Protein AF-A0A327UEX9-F1 (afdb_monomer)

Nearest PDB structures (foldseek):
  8j8p-assembly1_C  TM=3.530E-01  e=1.214E+00  Saccharomyces eubayanus
  2dba-assembly1_A  TM=4.473E-01  e=4.546E+00  Homo sapiens
  8fgw-assembly1_D  TM=3.590E-01  e=6.543E+00  Homo sapiens
  8rw5-assembly1_B  TM=4.012E-01  e=8.999E+00  Myxococcus xanthus
  8rot-assembly1_B  TM=2.815E-01  e=5.974E+00  Myxococcus xanthus

Solvent-accessible surface area (backbone atoms only — not comparable to full-atom values): 16082 Å² total; per-residue (Å²): 124,73,79,52,50,64,56,55,51,51,51,43,51,60,32,47,78,68,78,40,84,69,91,74,49,73,50,78,56,96,63,21,33,39,52,80,73,59,87,46,56,88,83,39,40,96,88,37,42,72,53,76,76,98,62,87,40,73,63,53,48,49,33,48,74,71,66,50,73,87,66,70,54,73,66,57,60,51,57,60,49,46,52,49,54,83,83,57,27,64,62,28,42,56,24,34,51,55,30,43,72,61,44,49,64,34,50,73,34,94,68,34,32,59,53,49,35,54,49,36,55,50,51,50,52,55,46,35,52,52,45,60,72,55,68,66,94,55,92,50,67,69,60,38,49,52,50,56,41,73,75,54,55,45,58,62,46,18,42,39,52,56,38,41,69,40,64,73,38,36,59,58,58,54,66,38,25,55,75,94,42,16,67,26,39,36,52,49,21,31,47,51,17,16,57,25,25,80,95,40,36,48,56,18,22,55,30,20,27,46,28,11,51,19,28,42,59,70,67,39,53,72,59,13,49,54,25,23,54,48,11,37,69,41,30,74,77,43,61,67,32,53,53,50,46,48,44,56,73,73,65,55,75,59,60,69,58,53,52,50,51,49,52,54,50,32,62,73,70,69,49,76,73,78,77,80,82,80,92,81,80,86,79,84,84,84,82,136

Sequence (288 aa):
MLRLAPLAQSLRTACGARDIPVYEALCLSAGHYWSYCCPDAACCPREGRPVGASGTSAMAAAAAYAGIQVRGSLREMERRLTPLGSPVAEPQEKALDVASETLVPRMLAPDGCTAVRAQTLRLARSWIARLREALPDDDECARADAHDDALIGHEEAAAMIVGLQDRKTRDRAAEWMEGTDSRPALRLWRALARRCVGPYGEHAAAPLTLAGWVAWSEGDRPSARIALDHALRSDPDYVFARLLHRAFNDGMDPEPLRRCMRKERDARQGRRLPREHDPGSSVGRHLP

Secondary structure (DSSP, 8-state):
-GGGHHHHHHHHHHHHTTT------EEEETTEEEESS---TTTS-TT-EEPPPSS--HHHHHHHHTT------HHHHHHTTSPP-TTTHHHHHHHHHHHHHHHHHHHHSTTHHHHHHHHHHHHHHHHHHHHHH---S-S-HHHHHHHHHHTS-HHHHHHHHHHTTSHHHHHHHGGGSSGGGHHHHHHHHHHHHHT--GGGGGGGHHHHHHHHHHHHHTT-HHHHHHHHHHHHHH-TT-HHHHHHHHHHHTT--SHHHHHHHHHHHHHHTT--PPPP------------

Structure (mmCIF, N/CA/C/O backbone):
data_AF-A0A327UEX9-F1
#
_entry.id   AF-A0A327UEX9-F1
#
loop_
_atom_site.group_PDB
_atom_site.id
_atom_site.type_symbol
_atom_site.label_atom_id
_atom_site.label_alt_id
_atom_site.label_comp_id
_atom_site.label_asym_id
_atom_site.label_entity_id
_atom_site.label_seq_id
_atom_site.pdbx_PDB_ins_code
_atom_site.Cartn_x
_atom_site.Cartn_y
_atom_site.Cartn_z
_atom_site.occupancy
_atom_site.B_iso_or_equiv
_atom_site.auth_seq_id
_atom_site.auth_comp_id
_atom_site.auth_asym_id
_atom_site.auth_atom_id
_atom_site.pdbx_PDB_model_num
ATOM 1 N N . MET A 1 1 ? 26.851 -19.799 -21.110 1.00 55.75 1 MET A N 1
ATOM 2 C CA . MET A 1 1 ? 25.818 -18.877 -21.632 1.00 55.75 1 MET A CA 1
ATOM 3 C C . MET A 1 1 ? 24.714 -19.561 -22.446 1.00 55.75 1 MET A C 1
ATOM 5 O O . MET A 1 1 ? 23.569 -19.145 -22.348 1.00 55.75 1 MET A O 1
ATOM 9 N N . LEU A 1 2 ? 24.997 -20.674 -23.137 1.00 62.41 2 LEU A N 1
ATOM 10 C CA . LEU A 1 2 ? 23.994 -21.531 -23.803 1.00 62.41 2 LEU A CA 1
ATOM 11 C C . LEU A 1 2 ? 22.940 -22.162 -22.867 1.00 62.41 2 LEU A C 1
ATOM 13 O O . LEU A 1 2 ? 22.001 -22.782 -23.345 1.00 62.41 2 LEU A O 1
ATOM 17 N N . ARG A 1 3 ? 23.065 -22.012 -21.538 1.00 74.25 3 ARG A N 1
ATOM 18 C CA . ARG A 1 3 ? 22.178 -22.672 -20.563 1.00 74.25 3 ARG A CA 1
ATOM 19 C C . ARG A 1 3 ? 20.711 -22.253 -20.691 1.00 74.25 3 ARG A C 1
ATOM 21 O O . ARG A 1 3 ? 19.846 -23.090 -20.483 1.00 74.25 3 ARG A O 1
ATOM 28 N N . LEU A 1 4 ? 20.437 -20.993 -21.036 1.00 84.44 4 LEU A N 1
ATOM 29 C CA . LEU A 1 4 ? 19.066 -20.489 -21.198 1.00 84.44 4 LEU A CA 1
ATOM 30 C C . LEU A 1 4 ? 18.579 -20.508 -22.654 1.00 84.44 4 LEU A C 1
ATOM 32 O O . LEU A 1 4 ? 17.405 -20.245 -22.888 1.00 84.44 4 LEU A O 1
ATOM 36 N N . ALA A 1 5 ? 19.431 -20.859 -23.625 1.00 84.50 5 ALA A N 1
ATOM 37 C CA . ALA A 1 5 ? 19.022 -20.942 -25.029 1.00 84.50 5 ALA A CA 1
ATOM 38 C C . ALA A 1 5 ? 17.869 -21.947 -25.255 1.00 84.50 5 ALA A C 1
ATOM 40 O O . ALA A 1 5 ? 16.919 -21.589 -25.952 1.00 84.50 5 ALA A O 1
ATOM 41 N N . PRO A 1 6 ? 17.854 -23.140 -24.614 1.00 90.38 6 PRO A N 1
ATOM 42 C CA . PRO A 1 6 ? 16.707 -24.042 -24.697 1.00 90.38 6 PRO A CA 1
ATOM 43 C C . PRO A 1 6 ? 15.419 -23.422 -24.145 1.00 90.38 6 PRO A C 1
ATOM 45 O O . PRO A 1 6 ? 14.362 -23.572 -24.747 1.00 90.38 6 PRO A O 1
ATOM 48 N N . LEU A 1 7 ? 15.497 -22.682 -23.032 1.00 90.56 7 LEU A N 1
ATOM 49 C CA . LEU A 1 7 ? 14.335 -22.001 -22.453 1.00 90.56 7 LEU A CA 1
ATOM 50 C C . LEU A 1 7 ? 13.811 -20.904 -23.388 1.00 90.56 7 LEU A C 1
ATOM 52 O O . LEU A 1 7 ? 12.610 -20.844 -23.642 1.00 90.56 7 LEU A O 1
ATOM 56 N N . ALA A 1 8 ? 14.705 -20.069 -23.925 1.00 90.56 8 ALA A N 1
ATOM 57 C CA . ALA A 1 8 ? 14.349 -19.016 -24.870 1.00 90.56 8 ALA A CA 1
ATOM 58 C C . ALA A 1 8 ? 13.668 -19.596 -26.120 1.00 90.56 8 ALA A C 1
ATOM 60 O O . ALA A 1 8 ? 12.637 -19.083 -26.555 1.00 90.56 8 ALA A O 1
ATOM 61 N N . GLN A 1 9 ? 14.186 -20.706 -26.655 1.00 90.81 9 GLN A N 1
ATOM 62 C CA . GLN A 1 9 ? 13.594 -21.381 -27.807 1.00 90.81 9 GLN A CA 1
ATOM 63 C C . GLN A 1 9 ? 12.229 -22.007 -27.485 1.00 90.81 9 GLN A C 1
ATOM 65 O O . GLN A 1 9 ? 11.291 -21.870 -28.275 1.00 90.81 9 GLN A O 1
ATOM 70 N N . SER A 1 10 ? 12.086 -22.648 -26.323 1.00 93.00 10 SER A N 1
ATOM 71 C CA . SER A 1 10 ? 10.807 -23.209 -25.871 1.00 93.00 10 SER A CA 1
ATOM 72 C C . SER A 1 10 ? 9.738 -22.128 -25.713 1.00 93.00 10 SER A C 1
ATOM 74 O O . SER A 1 10 ? 8.625 -22.301 -26.203 1.00 93.00 10 SER A O 1
ATOM 76 N N . LEU A 1 11 ? 10.078 -20.986 -25.104 1.00 93.06 11 LEU A N 1
ATOM 77 C CA . LEU A 1 11 ? 9.161 -19.849 -24.968 1.00 93.06 11 LEU A CA 1
ATOM 78 C C . LEU A 1 11 ? 8.762 -19.275 -26.332 1.00 93.06 11 LEU A C 1
ATOM 80 O O . LEU A 1 11 ? 7.576 -19.081 -26.583 1.00 93.06 11 LEU A O 1
ATOM 84 N N . ARG A 1 12 ? 9.724 -19.073 -27.243 1.00 92.75 12 ARG A N 1
ATOM 85 C CA . ARG A 1 12 ? 9.455 -18.606 -28.617 1.00 92.75 12 ARG A CA 1
ATOM 86 C C . ARG A 1 12 ? 8.481 -19.526 -29.347 1.00 92.75 12 ARG A C 1
ATOM 88 O O . ARG A 1 12 ? 7.514 -19.056 -29.939 1.00 92.75 12 ARG A O 1
ATOM 95 N N . THR A 1 13 ? 8.710 -20.833 -29.256 1.00 92.88 13 THR A N 1
ATOM 96 C CA . THR A 1 13 ? 7.863 -21.844 -29.902 1.00 92.88 13 THR A CA 1
ATOM 97 C C . THR A 1 13 ? 6.463 -21.873 -29.279 1.00 92.88 13 THR A C 1
ATOM 99 O O . THR A 1 13 ? 5.468 -21.901 -29.998 1.00 92.88 13 THR A O 1
ATOM 102 N N . ALA A 1 14 ? 6.365 -21.796 -27.948 1.00 95.44 14 ALA A N 1
ATOM 103 C CA . ALA A 1 14 ? 5.090 -21.791 -27.232 1.00 95.44 14 ALA A CA 1
ATOM 104 C C . ALA A 1 14 ? 4.247 -20.526 -27.484 1.00 95.44 14 ALA A C 1
ATOM 106 O O . ALA A 1 14 ? 3.016 -20.616 -27.504 1.00 95.44 14 ALA A O 1
ATOM 107 N N . CYS A 1 15 ? 4.887 -19.367 -27.665 1.00 92.50 15 CYS A N 1
ATOM 108 C CA . CYS A 1 15 ? 4.224 -18.128 -28.076 1.00 92.50 15 CYS A CA 1
ATOM 109 C C . CYS A 1 15 ? 3.771 -18.198 -29.540 1.00 92.50 15 CYS A C 1
ATOM 111 O O . CYS A 1 15 ? 2.624 -17.873 -29.834 1.00 92.50 15 CYS A O 1
ATOM 113 N N . GLY A 1 16 ? 4.627 -18.702 -30.438 1.00 92.50 16 GLY A N 1
ATOM 114 C CA . GLY A 1 16 ? 4.286 -18.896 -31.850 1.00 92.50 16 GLY A CA 1
ATOM 115 C C . GLY A 1 16 ? 3.092 -19.832 -32.053 1.00 92.50 16 GLY A C 1
ATOM 116 O O . GLY A 1 16 ? 2.219 -19.533 -32.854 1.00 92.50 16 GLY A O 1
ATOM 117 N N . ALA A 1 17 ? 2.979 -20.899 -31.255 1.00 94.75 17 ALA A N 1
ATOM 118 C CA . ALA A 1 17 ? 1.821 -21.801 -31.261 1.00 94.75 17 ALA A CA 1
ATOM 119 C C . ALA A 1 17 ? 0.494 -21.144 -30.816 1.00 94.75 17 ALA A C 1
ATOM 121 O O . ALA A 1 17 ? -0.557 -21.774 -30.898 1.00 94.75 17 ALA A O 1
ATOM 122 N N . ARG A 1 18 ? 0.541 -19.909 -30.301 1.00 95.31 18 ARG A N 1
ATOM 123 C CA . ARG A 1 18 ? -0.620 -19.093 -29.910 1.00 95.31 18 ARG A CA 1
ATOM 124 C C . ARG A 1 18 ? -0.775 -17.845 -30.783 1.00 95.31 18 ARG A C 1
ATOM 126 O O . ARG A 1 18 ? -1.460 -16.916 -30.372 1.00 95.31 18 ARG A O 1
ATOM 133 N N . ASP A 1 19 ? -0.085 -17.794 -31.923 1.00 92.62 19 ASP A N 1
ATOM 134 C CA . ASP A 1 19 ? -0.041 -16.633 -32.818 1.00 92.62 19 ASP A CA 1
ATOM 135 C C . ASP A 1 19 ? 0.468 -15.347 -32.136 1.00 92.62 19 ASP A C 1
ATOM 137 O O . ASP A 1 19 ? 0.123 -14.230 -32.520 1.00 92.62 19 ASP A O 1
ATOM 141 N N . ILE A 1 20 ? 1.330 -15.491 -31.120 1.00 91.69 20 ILE A N 1
ATOM 142 C CA . ILE A 1 20 ? 1.991 -14.376 -30.433 1.00 91.69 20 ILE A CA 1
ATOM 143 C C . ILE A 1 20 ? 3.438 -14.291 -30.948 1.00 91.69 20 ILE A C 1
ATOM 145 O O . ILE A 1 20 ? 4.286 -15.088 -30.528 1.00 91.69 20 ILE A O 1
ATOM 149 N N . PRO A 1 21 ? 3.765 -13.351 -31.854 1.00 84.69 21 PRO A N 1
ATOM 150 C CA . PRO A 1 21 ? 5.098 -13.271 -32.441 1.00 84.69 21 PRO A CA 1
ATOM 151 C C . PRO A 1 21 ? 6.140 -12.805 -31.415 1.00 84.69 21 PRO A C 1
ATOM 153 O O . PRO A 1 21 ? 6.003 -11.753 -30.792 1.00 84.69 21 PRO A O 1
ATOM 156 N N . VAL A 1 22 ? 7.228 -13.571 -31.274 1.00 87.25 22 VAL A N 1
ATOM 157 C CA . VAL A 1 22 ? 8.407 -13.180 -30.483 1.00 87.25 22 VAL A CA 1
ATOM 158 C C . VAL A 1 22 ? 9.497 -12.688 -31.428 1.00 87.25 22 VAL A C 1
ATOM 160 O O . VAL A 1 22 ? 10.273 -13.476 -31.972 1.00 87.25 22 VAL A O 1
ATOM 163 N N . TYR A 1 23 ? 9.552 -11.372 -31.620 1.00 85.94 23 TYR A N 1
ATOM 164 C CA . TYR A 1 23 ? 10.511 -10.743 -32.529 1.00 85.94 23 TYR A CA 1
ATOM 165 C C . TYR A 1 23 ? 11.957 -10.866 -32.048 1.00 85.94 23 TYR A C 1
ATOM 167 O O . TYR A 1 23 ? 12.855 -11.074 -32.856 1.00 85.94 23 TYR A O 1
ATOM 175 N N . GLU A 1 24 ? 12.182 -10.794 -30.736 1.00 88.50 24 GLU A N 1
ATOM 176 C CA . GLU A 1 24 ? 13.521 -10.790 -30.160 1.00 88.50 24 GLU A CA 1
ATOM 177 C C . GLU A 1 24 ? 13.534 -11.479 -28.786 1.00 88.50 24 GLU A C 1
ATOM 179 O O . GLU A 1 24 ? 12.543 -11.464 -28.054 1.00 88.50 24 GLU A O 1
ATOM 184 N N . ALA A 1 25 ? 14.660 -12.097 -28.440 1.00 89.94 25 ALA A N 1
ATOM 185 C CA . ALA A 1 25 ? 14.912 -12.727 -27.151 1.00 89.94 25 ALA A CA 1
ATOM 186 C C . ALA A 1 25 ? 16.351 -12.406 -26.734 1.00 89.94 25 ALA A C 1
ATOM 188 O O . ALA A 1 25 ? 17.300 -12.968 -27.279 1.00 89.94 25 ALA A O 1
ATOM 189 N N . LEU A 1 26 ? 16.508 -11.496 -25.770 1.00 90.56 26 LEU A N 1
ATOM 190 C CA . LEU A 1 26 ? 17.814 -11.007 -25.330 1.00 90.56 26 LEU A CA 1
ATOM 191 C C . LEU A 1 26 ? 18.224 -11.605 -23.982 1.00 90.56 26 LEU A C 1
ATOM 193 O O . LEU A 1 26 ? 17.414 -11.722 -23.063 1.00 90.56 26 LEU A O 1
ATOM 197 N N . CYS A 1 27 ? 19.509 -11.918 -23.840 1.00 86.81 27 CYS A N 1
ATOM 198 C CA . CYS A 1 27 ? 20.157 -12.116 -22.548 1.00 86.81 27 CYS A CA 1
ATOM 199 C C . CYS A 1 27 ? 20.860 -10.817 -22.153 1.00 86.81 27 CYS A C 1
ATOM 201 O O . CYS A 1 27 ? 21.615 -10.283 -22.958 1.00 86.81 27 CYS A O 1
ATOM 203 N N . LEU A 1 28 ? 20.635 -10.329 -20.931 1.00 88.00 28 LEU A N 1
ATOM 204 C CA . LEU A 1 28 ? 21.326 -9.174 -20.354 1.00 88.00 28 LEU A CA 1
ATOM 205 C C . LEU A 1 28 ? 22.093 -9.643 -19.119 1.00 88.00 28 LEU A C 1
ATOM 207 O O . LEU A 1 28 ? 21.490 -10.146 -18.171 1.00 88.00 28 LEU A O 1
ATOM 211 N N . SER A 1 29 ? 23.416 -9.509 -19.124 1.00 84.06 29 SER A N 1
ATOM 212 C CA . SER A 1 29 ? 24.254 -9.955 -18.009 1.00 84.06 29 SER A CA 1
ATOM 213 C C . SER A 1 29 ? 25.560 -9.178 -17.961 1.00 84.06 29 SER A C 1
ATOM 215 O O . SER A 1 29 ? 26.210 -9.002 -18.986 1.00 84.06 29 SER A O 1
ATOM 217 N N . ALA A 1 30 ? 25.962 -8.747 -16.761 1.00 82.56 30 ALA A N 1
ATOM 218 C CA . ALA A 1 30 ? 27.241 -8.072 -16.510 1.00 82.56 30 ALA A CA 1
ATOM 219 C C . ALA A 1 30 ? 27.543 -6.920 -17.496 1.00 82.56 30 ALA A C 1
ATOM 221 O O . ALA A 1 30 ? 28.642 -6.819 -18.034 1.00 82.56 30 ALA A O 1
ATOM 222 N N . GLY A 1 31 ? 26.543 -6.076 -17.780 1.00 83.62 31 GLY A N 1
ATOM 223 C CA . GLY A 1 31 ? 26.693 -4.934 -18.691 1.00 83.62 31 GLY A CA 1
ATOM 224 C C . GLY A 1 31 ? 26.800 -5.298 -20.174 1.00 83.62 31 GLY A C 1
ATOM 225 O O . GLY A 1 31 ? 27.125 -4.432 -20.976 1.00 83.62 31 GLY A O 1
ATOM 226 N N . HIS A 1 32 ? 26.520 -6.546 -20.549 1.00 87.75 32 HIS A N 1
ATOM 227 C CA . HIS A 1 32 ? 26.547 -7.018 -21.930 1.00 87.75 32 HIS A CA 1
ATOM 228 C C . HIS A 1 32 ? 25.198 -7.624 -22.335 1.00 87.75 32 HIS A C 1
ATOM 230 O O . HIS A 1 32 ? 24.413 -8.052 -21.479 1.00 87.75 32 HIS A O 1
ATOM 236 N N . TYR A 1 33 ? 24.926 -7.644 -23.640 1.00 88.94 33 TYR A N 1
ATOM 237 C CA . TYR A 1 33 ? 23.747 -8.260 -24.228 1.00 88.94 33 TYR A CA 1
ATOM 238 C C . TYR A 1 33 ? 24.084 -9.242 -25.354 1.00 88.94 33 TYR A C 1
ATOM 240 O O . TYR A 1 33 ? 25.081 -9.095 -26.066 1.00 88.94 33 TYR A O 1
ATOM 248 N N . TRP A 1 34 ? 23.203 -10.229 -25.521 1.00 90.12 34 TRP A N 1
ATOM 249 C CA . TRP A 1 34 ? 23.227 -11.235 -26.585 1.00 90.12 34 TRP A CA 1
ATOM 250 C C . TRP A 1 34 ? 21.810 -11.448 -27.101 1.00 90.12 34 TRP A C 1
ATOM 252 O O . TRP A 1 34 ? 20.880 -11.487 -26.297 1.00 90.12 34 TRP A O 1
ATOM 262 N N . SER A 1 35 ? 21.640 -11.646 -28.406 1.00 90.38 35 SER A N 1
ATOM 263 C CA . SER A 1 35 ? 20.375 -12.121 -28.973 1.00 90.38 35 SER A CA 1
ATOM 264 C C . SER A 1 35 ? 20.408 -13.641 -29.131 1.00 90.38 35 SER A C 1
ATOM 266 O O . SER A 1 35 ? 21.359 -14.197 -29.674 1.00 90.38 35 SER A O 1
ATOM 268 N N . TYR A 1 36 ? 19.352 -14.319 -28.678 1.00 88.75 36 TYR A N 1
ATOM 269 C CA . TYR A 1 36 ? 19.111 -15.737 -28.964 1.00 88.75 36 TYR A CA 1
ATOM 270 C C . TYR A 1 36 ? 18.540 -15.965 -30.372 1.00 88.75 36 TYR A C 1
ATOM 272 O O . TYR A 1 36 ? 18.415 -17.111 -30.799 1.00 88.75 36 TYR A O 1
ATOM 280 N N . CYS A 1 37 ? 18.167 -14.894 -31.076 1.00 87.62 37 CYS A N 1
ATOM 281 C CA . CYS A 1 37 ? 17.559 -14.942 -32.405 1.00 87.62 37 CYS A CA 1
ATOM 282 C C . CYS A 1 37 ? 18.566 -14.646 -33.514 1.00 87.62 37 CYS A C 1
ATOM 284 O O . CYS A 1 37 ? 18.331 -15.025 -34.657 1.00 87.62 37 CYS A O 1
ATOM 286 N N . CYS A 1 38 ? 19.661 -13.957 -33.187 1.00 85.81 38 CYS A N 1
ATOM 287 C CA . CYS A 1 38 ? 20.690 -13.577 -34.137 1.00 85.81 38 CYS A CA 1
ATOM 288 C C . CYS A 1 38 ? 21.720 -14.711 -34.297 1.00 85.81 38 CYS A C 1
ATOM 290 O O . CYS A 1 38 ? 22.450 -15.005 -33.348 1.00 85.81 38 CYS A O 1
ATOM 292 N N . PRO A 1 39 ? 21.811 -15.355 -35.475 1.00 83.50 39 PRO A N 1
ATOM 293 C CA . PRO A 1 39 ? 22.803 -16.400 -35.723 1.00 83.50 39 PRO A CA 1
ATOM 294 C C . PRO A 1 39 ? 24.184 -15.836 -36.090 1.00 83.50 39 PRO A C 1
ATOM 296 O O . PRO A 1 39 ? 25.157 -16.584 -36.156 1.00 83.50 39 PRO A O 1
ATOM 299 N N . ASP A 1 40 ? 24.274 -14.536 -36.372 1.00 87.12 40 ASP A N 1
ATOM 300 C CA . ASP A 1 40 ? 25.494 -13.897 -36.849 1.00 87.12 40 ASP A CA 1
ATOM 301 C C . ASP A 1 40 ? 26.470 -13.653 -35.689 1.00 87.12 40 ASP A C 1
ATOM 303 O O . ASP A 1 40 ? 26.200 -12.861 -34.789 1.00 87.12 40 ASP A O 1
ATOM 307 N N . ALA A 1 41 ? 27.630 -14.311 -35.734 1.00 81.75 41 ALA A N 1
ATOM 308 C CA . ALA A 1 41 ? 28.682 -14.187 -34.728 1.00 81.75 41 ALA A CA 1
ATOM 309 C C . ALA A 1 41 ? 29.398 -12.823 -34.750 1.00 81.75 41 ALA A C 1
ATOM 311 O O . ALA A 1 41 ? 29.949 -12.416 -33.727 1.00 81.75 41 ALA A O 1
ATOM 312 N N . ALA A 1 42 ? 29.376 -12.098 -35.873 1.00 81.94 42 ALA A N 1
ATOM 313 C CA . ALA A 1 42 ? 29.859 -10.719 -35.930 1.00 81.94 42 ALA A CA 1
ATOM 314 C C . ALA A 1 42 ? 28.850 -9.767 -35.264 1.00 81.94 42 ALA A C 1
ATOM 316 O O . ALA A 1 42 ? 29.221 -8.835 -34.541 1.00 81.94 42 ALA A O 1
ATOM 317 N N . CYS A 1 43 ? 27.552 -10.025 -35.448 1.00 81.44 43 CYS A N 1
ATOM 318 C CA . CYS A 1 43 ? 26.481 -9.289 -34.782 1.00 81.44 43 CYS A CA 1
ATOM 319 C C . CYS A 1 43 ? 26.293 -9.689 -33.307 1.00 81.44 43 CYS A C 1
ATOM 321 O O . CYS A 1 43 ? 25.936 -8.856 -32.487 1.00 81.44 43 CYS A O 1
ATOM 323 N N . CYS A 1 44 ? 26.564 -10.923 -32.909 1.00 85.81 44 CYS A N 1
ATOM 324 C CA . CYS A 1 44 ? 26.403 -11.412 -31.540 1.00 85.81 44 CYS A CA 1
ATOM 325 C C . CYS A 1 44 ? 27.638 -12.229 -31.134 1.00 85.81 44 CYS A C 1
ATOM 327 O O . CYS A 1 44 ? 27.590 -13.462 -31.123 1.00 85.81 44 CYS A O 1
ATOM 329 N N . PRO A 1 45 ? 28.756 -11.551 -30.807 1.00 86.88 45 PRO A N 1
ATOM 330 C CA . PRO A 1 45 ? 29.977 -12.220 -30.378 1.00 86.88 45 PRO A CA 1
ATOM 331 C C . PRO A 1 45 ? 29.757 -12.979 -29.065 1.00 86.88 45 PRO A C 1
ATOM 333 O O . PRO A 1 45 ? 28.875 -12.646 -28.266 1.00 86.88 45 PRO A O 1
ATOM 336 N N . ARG A 1 46 ? 30.577 -14.006 -28.812 1.00 83.38 46 ARG A N 1
ATOM 337 C CA . ARG A 1 46 ? 30.452 -14.850 -27.608 1.00 83.38 46 ARG A CA 1
ATOM 338 C C . ARG A 1 46 ? 30.686 -14.061 -26.323 1.00 83.38 46 ARG A C 1
ATOM 340 O O . ARG A 1 46 ? 30.054 -14.353 -25.310 1.00 83.38 46 ARG A O 1
ATOM 347 N N . GLU A 1 47 ? 31.543 -13.052 -26.390 1.00 84.50 47 GLU A N 1
ATOM 348 C CA . GLU A 1 47 ? 31.863 -12.112 -25.315 1.00 84.50 47 GLU A CA 1
ATOM 349 C C . GLU A 1 47 ? 30.690 -11.171 -24.998 1.00 84.50 47 GLU A C 1
ATOM 351 O O . GLU A 1 47 ? 30.618 -10.627 -23.900 1.00 84.50 47 GLU A O 1
ATOM 356 N N . GLY A 1 48 ? 29.737 -11.038 -25.927 1.00 85.31 48 GLY A N 1
ATOM 357 C CA . GLY A 1 48 ? 28.588 -10.148 -25.815 1.00 85.31 48 GLY A CA 1
ATOM 358 C C . GLY A 1 48 ? 28.866 -8.753 -26.313 1.00 85.31 48 GLY A C 1
ATOM 359 O O . GLY A 1 48 ? 30.007 -8.305 -26.413 1.00 85.31 48 GLY A O 1
ATOM 360 N N . ARG A 1 49 ? 27.791 -8.045 -26.643 1.00 86.12 49 ARG A N 1
ATOM 361 C CA . ARG A 1 49 ? 27.886 -6.627 -26.970 1.00 86.12 49 ARG A CA 1
ATOM 362 C C . ARG A 1 49 ? 27.742 -5.806 -25.701 1.00 86.12 49 ARG A C 1
ATOM 364 O O . ARG A 1 49 ? 26.845 -6.109 -24.917 1.00 86.12 49 ARG A O 1
ATOM 371 N N . PRO A 1 50 ? 28.560 -4.767 -25.485 1.00 85.81 50 PRO A N 1
ATOM 372 C CA . PRO A 1 50 ? 28.359 -3.882 -24.351 1.00 85.81 50 PRO A CA 1
ATOM 373 C C . PRO A 1 50 ? 26.974 -3.241 -24.462 1.00 85.81 50 PRO A C 1
ATOM 375 O O . PRO A 1 50 ? 26.584 -2.727 -25.515 1.00 85.81 50 PRO A O 1
ATOM 378 N N . VAL A 1 51 ? 26.215 -3.285 -23.371 1.00 81.50 51 VAL A N 1
ATOM 379 C CA . VAL A 1 51 ? 25.035 -2.441 -23.212 1.00 81.50 51 VAL A CA 1
ATOM 380 C C . VAL A 1 51 ? 25.569 -1.015 -23.144 1.00 81.50 51 VAL A C 1
ATOM 382 O O . VAL A 1 51 ? 26.427 -0.722 -22.313 1.00 81.50 51 VAL A O 1
ATOM 385 N N . GLY A 1 52 ? 25.134 -0.156 -24.070 1.00 68.44 52 GLY A N 1
ATOM 386 C CA . GLY A 1 52 ? 25.605 1.228 -24.138 1.00 68.44 52 GLY A CA 1
ATOM 387 C C . GLY A 1 52 ? 25.530 1.902 -22.766 1.00 68.44 52 GLY A C 1
ATOM 388 O O . GLY A 1 52 ? 24.574 1.680 -22.023 1.00 68.44 52 GLY A O 1
ATOM 389 N N . ALA A 1 53 ? 26.560 2.683 -22.424 1.00 58.72 53 ALA A N 1
ATOM 390 C CA . ALA A 1 53 ? 26.651 3.352 -21.132 1.00 58.72 53 ALA A CA 1
ATOM 391 C C . ALA A 1 53 ? 25.386 4.172 -20.834 1.00 58.72 53 ALA A C 1
ATOM 393 O O . ALA A 1 53 ? 24.789 4.763 -21.737 1.00 58.72 53 ALA A O 1
ATOM 394 N N . SER A 1 54 ? 25.011 4.227 -19.554 1.00 56.12 54 SER A N 1
ATOM 395 C CA . SER A 1 54 ? 23.940 5.083 -19.047 1.00 56.12 54 SER A CA 1
ATOM 396 C C . SER A 1 54 ? 24.260 6.551 -19.339 1.00 56.12 54 SER A C 1
ATOM 398 O O . SER A 1 54 ? 24.981 7.210 -18.597 1.00 56.12 54 SER A O 1
ATOM 400 N N . GLY A 1 55 ? 23.728 7.046 -20.448 1.00 58.91 55 GLY A N 1
ATOM 401 C CA . GLY A 1 55 ? 23.702 8.444 -20.851 1.00 58.91 55 GLY A CA 1
ATOM 402 C C . GLY A 1 55 ? 22.383 8.740 -21.562 1.00 58.91 55 GLY A C 1
ATOM 403 O O . GLY A 1 55 ? 21.577 7.833 -21.797 1.00 58.91 55 GLY A O 1
ATOM 404 N N . THR A 1 56 ? 22.150 10.005 -21.907 1.00 54.53 56 THR A N 1
ATOM 405 C CA . THR A 1 56 ? 20.994 10.480 -22.683 1.00 54.53 56 THR A CA 1
ATOM 406 C C . THR A 1 56 ? 21.029 9.905 -24.101 1.00 54.53 56 THR A C 1
ATOM 408 O O . THR A 1 56 ? 21.382 10.564 -25.073 1.00 54.53 56 THR A O 1
ATOM 411 N N . SER A 1 57 ? 20.688 8.625 -24.235 1.00 67.50 57 SER A N 1
ATOM 412 C CA . SER A 1 57 ? 20.435 8.012 -25.534 1.00 67.50 57 SER A CA 1
ATOM 413 C C . SER A 1 57 ? 19.223 8.682 -26.180 1.00 67.50 57 SER A C 1
ATOM 415 O O . SER A 1 57 ? 18.336 9.173 -25.483 1.00 67.50 57 SER A O 1
ATOM 417 N N . ALA A 1 58 ? 19.134 8.655 -27.511 1.00 69.44 58 ALA A N 1
ATOM 418 C CA . ALA A 1 58 ? 17.930 9.106 -28.214 1.00 69.44 58 ALA A CA 1
ATOM 419 C C . ALA A 1 58 ? 16.666 8.398 -27.689 1.00 69.44 58 ALA A C 1
ATOM 421 O O . ALA A 1 58 ? 15.604 9.000 -27.613 1.00 69.44 58 ALA A O 1
ATOM 422 N N . MET A 1 59 ? 16.803 7.145 -27.245 1.00 63.16 59 MET A N 1
ATOM 423 C CA . MET A 1 59 ? 15.738 6.384 -26.601 1.00 63.16 59 MET A CA 1
ATOM 424 C C . MET A 1 59 ? 15.396 6.915 -25.203 1.00 63.16 59 MET A C 1
ATOM 426 O O . MET A 1 59 ? 14.221 7.052 -24.901 1.00 63.16 59 MET A O 1
ATOM 430 N N . ALA A 1 60 ? 16.380 7.271 -24.371 1.00 62.09 60 ALA A N 1
ATOM 431 C CA . ALA A 1 60 ? 16.140 7.909 -23.073 1.00 62.09 60 ALA A CA 1
ATOM 432 C C . ALA A 1 60 ? 15.525 9.312 -23.228 1.00 62.09 60 ALA A C 1
ATOM 434 O O . ALA A 1 60 ? 14.622 9.670 -22.479 1.00 62.09 60 ALA A O 1
ATOM 435 N N . ALA A 1 61 ? 15.960 10.081 -24.230 1.00 63.31 61 ALA A N 1
ATOM 436 C CA . ALA A 1 61 ? 15.394 11.386 -24.561 1.00 63.31 61 ALA A CA 1
ATOM 437 C C . ALA A 1 61 ? 13.959 11.271 -25.103 1.00 63.31 61 ALA A C 1
ATOM 439 O O . ALA A 1 61 ? 13.084 12.007 -24.659 1.00 63.31 61 ALA A O 1
ATOM 440 N N . ALA A 1 62 ? 13.689 10.321 -26.004 1.00 69.38 62 ALA A N 1
ATOM 441 C CA . ALA A 1 62 ? 12.344 10.046 -26.511 1.00 69.38 62 ALA A CA 1
ATOM 442 C C . ALA A 1 62 ? 11.421 9.488 -25.418 1.00 69.38 62 ALA A C 1
ATOM 444 O O . ALA A 1 62 ? 10.261 9.873 -25.348 1.00 69.38 62 ALA A O 1
ATOM 445 N N . ALA A 1 63 ? 11.939 8.630 -24.535 1.00 62.75 63 ALA A N 1
ATOM 446 C CA . ALA A 1 63 ? 11.231 8.130 -23.364 1.00 62.75 63 ALA A CA 1
ATOM 447 C C . ALA A 1 63 ? 10.864 9.284 -22.419 1.00 62.75 63 ALA A C 1
ATOM 449 O O . ALA A 1 63 ? 9.695 9.429 -22.077 1.00 62.75 63 ALA A O 1
ATOM 450 N N . ALA A 1 64 ? 11.816 10.161 -22.084 1.00 62.34 64 ALA A N 1
ATOM 451 C CA . ALA A 1 64 ? 11.559 11.351 -21.275 1.00 62.34 64 ALA A CA 1
ATOM 452 C C . ALA A 1 64 ? 10.554 12.306 -21.947 1.00 62.34 64 ALA A C 1
ATOM 454 O O . ALA A 1 64 ? 9.630 12.777 -21.287 1.00 62.34 64 ALA A O 1
ATOM 455 N N . TYR A 1 65 ? 10.679 12.533 -23.261 1.00 67.69 65 TYR A N 1
ATOM 456 C CA . TYR A 1 65 ? 9.731 13.322 -24.057 1.00 67.69 65 TYR A CA 1
ATOM 457 C C . TYR A 1 65 ? 8.323 12.703 -24.063 1.00 67.69 65 TYR A C 1
ATOM 459 O O . TYR A 1 65 ? 7.331 13.416 -23.959 1.00 6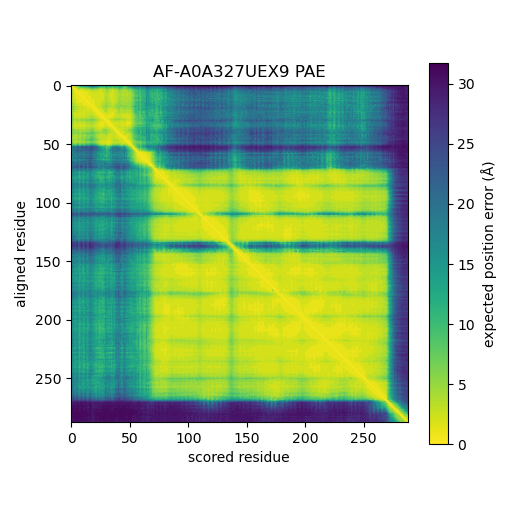7.69 65 TYR A O 1
ATOM 467 N N . ALA A 1 66 ? 8.231 11.372 -24.104 1.00 69.25 66 ALA A N 1
ATOM 468 C CA . ALA A 1 66 ? 6.988 10.614 -23.982 1.00 69.25 66 ALA A CA 1
ATOM 469 C C . ALA A 1 66 ? 6.489 10.470 -22.526 1.00 69.25 66 ALA A C 1
ATOM 471 O O . ALA A 1 66 ? 5.519 9.754 -22.280 1.00 69.25 66 ALA A O 1
ATOM 472 N N . GLY A 1 67 ? 7.142 11.113 -21.549 1.00 53.72 67 GLY A N 1
ATOM 473 C CA . GLY A 1 67 ? 6.761 11.074 -20.133 1.00 53.72 67 GLY A CA 1
ATOM 474 C C . GLY A 1 67 ? 7.161 9.797 -19.381 1.00 53.72 67 GLY A C 1
ATOM 475 O O . GLY A 1 67 ? 6.766 9.613 -18.229 1.00 53.72 67 GLY A O 1
ATOM 476 N N . ILE A 1 68 ? 7.959 8.916 -19.988 1.00 59.12 68 ILE A N 1
ATOM 477 C CA . ILE A 1 68 ? 8.515 7.721 -19.347 1.00 59.12 68 ILE A CA 1
ATOM 478 C C . ILE A 1 68 ? 9.623 8.164 -18.387 1.00 59.12 68 ILE A C 1
ATOM 480 O O . ILE A 1 68 ? 10.754 8.451 -18.777 1.00 59.12 68 ILE A O 1
ATOM 484 N N . GLN A 1 69 ? 9.280 8.223 -17.105 1.00 57.59 69 GLN A N 1
ATOM 485 C CA . GLN A 1 69 ? 10.224 8.516 -16.032 1.00 57.59 69 GLN A CA 1
ATOM 486 C C . GLN A 1 69 ? 11.120 7.298 -15.785 1.00 57.59 69 GLN A C 1
ATOM 488 O O . GLN A 1 69 ? 10.618 6.215 -15.472 1.00 57.59 69 GLN A O 1
ATOM 493 N N . VAL A 1 70 ? 12.443 7.477 -15.879 1.00 57.06 70 VAL A N 1
ATOM 494 C CA . VAL A 1 70 ? 13.418 6.479 -15.415 1.00 57.06 70 VAL A CA 1
ATOM 495 C C . VAL A 1 70 ? 13.357 6.469 -13.896 1.00 57.06 70 VAL A C 1
ATOM 497 O O . VAL A 1 70 ? 14.052 7.210 -13.206 1.00 57.06 70 VAL A O 1
ATOM 500 N N . ARG A 1 71 ? 12.450 5.656 -13.365 1.00 62.81 71 ARG A N 1
ATOM 501 C CA . ARG A 1 71 ? 12.462 5.321 -11.950 1.00 62.81 71 ARG A CA 1
ATOM 502 C C . ARG A 1 71 ? 13.623 4.369 -11.734 1.00 62.81 71 ARG A C 1
ATOM 504 O O . ARG A 1 71 ? 13.956 3.601 -12.637 1.00 62.81 71 ARG A O 1
ATOM 511 N N . GLY A 1 72 ? 14.255 4.481 -10.571 1.00 67.81 72 GLY A N 1
ATOM 512 C CA . GLY A 1 72 ? 15.337 3.602 -10.151 1.00 67.81 72 GLY A CA 1
ATOM 513 C C . GLY A 1 72 ? 15.043 2.119 -10.406 1.00 67.81 72 GLY A C 1
ATOM 514 O O . GLY A 1 72 ? 13.927 1.735 -10.758 1.00 67.81 72 GLY A O 1
ATOM 515 N N . SER A 1 73 ? 16.042 1.256 -10.244 1.00 78.00 73 SER A N 1
ATOM 516 C CA . SER A 1 73 ? 15.883 -0.162 -10.597 1.00 78.00 73 SER A CA 1
ATOM 517 C C . SER A 1 73 ? 14.650 -0.803 -9.928 1.00 78.00 73 SER A C 1
ATOM 519 O O . SER A 1 73 ? 14.245 -0.404 -8.837 1.00 78.00 73 SER A O 1
ATOM 521 N N . LEU A 1 74 ? 14.064 -1.844 -10.540 1.00 80.38 74 LEU A N 1
ATOM 522 C CA . LEU A 1 74 ? 12.946 -2.597 -9.940 1.00 80.38 74 LEU A CA 1
ATOM 523 C C . LEU A 1 74 ? 13.234 -2.970 -8.472 1.00 80.38 74 LEU A C 1
ATOM 525 O O . LEU A 1 74 ? 12.377 -2.812 -7.608 1.00 80.38 74 LEU A O 1
ATOM 529 N N . ARG A 1 75 ? 14.482 -3.363 -8.183 1.00 81.38 75 ARG A N 1
ATOM 530 C CA . ARG A 1 75 ? 14.966 -3.657 -6.826 1.00 81.38 75 ARG A CA 1
ATOM 531 C C . ARG A 1 75 ? 14.911 -2.452 -5.891 1.00 81.38 75 ARG A C 1
ATOM 533 O O . ARG A 1 75 ? 14.584 -2.609 -4.721 1.00 81.38 75 ARG A O 1
ATOM 540 N N . GLU A 1 76 ? 15.250 -1.258 -6.370 1.00 84.06 76 GLU A N 1
ATOM 541 C CA . GLU A 1 76 ? 15.138 -0.035 -5.572 1.00 84.06 76 GLU A CA 1
ATOM 542 C C . GLU A 1 76 ? 13.688 0.275 -5.242 1.00 84.06 76 GLU A C 1
ATOM 544 O O . GLU A 1 76 ? 13.408 0.646 -4.109 1.00 84.06 76 GLU A O 1
ATOM 549 N N . MET A 1 77 ? 12.770 0.085 -6.189 1.00 87.19 77 MET A N 1
ATOM 550 C CA . MET A 1 77 ? 11.340 0.277 -5.953 1.00 87.19 77 MET A CA 1
ATOM 551 C C . MET A 1 77 ? 10.784 -0.739 -4.947 1.00 87.19 77 MET A C 1
ATOM 553 O O . MET A 1 77 ? 10.061 -0.345 -4.034 1.00 87.19 77 MET A O 1
ATOM 557 N N . GLU A 1 78 ? 11.163 -2.016 -5.062 1.00 90.19 78 GLU A N 1
ATOM 558 C CA . GLU A 1 78 ? 10.785 -3.065 -4.104 1.00 90.19 78 GLU A CA 1
ATOM 559 C C . GLU A 1 78 ? 11.322 -2.786 -2.698 1.00 90.19 78 GLU A C 1
ATOM 561 O O . GLU A 1 78 ? 10.580 -2.899 -1.722 1.00 90.19 78 GLU A O 1
ATOM 566 N N . ARG A 1 79 ? 12.579 -2.337 -2.584 1.00 90.38 79 ARG A N 1
ATOM 567 C CA . ARG A 1 79 ? 13.218 -2.019 -1.296 1.00 90.38 79 ARG A CA 1
ATOM 568 C C . ARG A 1 79 ? 12.438 -0.980 -0.488 1.00 90.38 79 ARG A C 1
ATOM 570 O O . ARG A 1 79 ? 12.467 -1.014 0.736 1.00 90.38 79 ARG A O 1
ATOM 577 N N . ARG A 1 80 ? 11.712 -0.073 -1.149 1.00 91.56 80 ARG A N 1
ATOM 578 C CA . ARG A 1 80 ? 10.878 0.946 -0.481 1.00 91.56 80 ARG A CA 1
ATOM 579 C C . ARG A 1 80 ? 9.656 0.366 0.226 1.00 91.56 80 ARG A C 1
ATOM 581 O O . ARG A 1 80 ? 9.016 1.088 0.987 1.00 91.56 80 ARG A O 1
ATOM 588 N N . LEU A 1 81 ? 9.310 -0.888 -0.049 1.00 94.56 81 LEU A N 1
ATOM 589 C CA . LEU A 1 81 ? 8.165 -1.597 0.523 1.00 94.56 81 LEU A CA 1
ATOM 590 C C . LEU A 1 81 ? 8.587 -2.759 1.430 1.00 94.56 81 LEU A C 1
ATOM 592 O O . LEU A 1 81 ? 7.744 -3.327 2.119 1.00 94.56 81 LEU A O 1
ATOM 596 N N . THR A 1 82 ? 9.873 -3.117 1.426 1.00 92.44 82 THR A N 1
ATOM 597 C CA . THR A 1 82 ? 10.419 -4.197 2.251 1.00 92.44 82 THR A CA 1
ATOM 598 C C . THR A 1 82 ? 10.337 -3.843 3.742 1.00 92.44 82 THR A C 1
ATOM 600 O O . THR A 1 82 ? 10.694 -2.719 4.106 1.00 92.44 82 THR A O 1
ATOM 603 N N . PRO A 1 83 ? 9.908 -4.782 4.610 1.00 94.75 83 PRO A N 1
ATOM 604 C CA . PRO A 1 83 ? 9.887 -4.577 6.052 1.00 94.75 83 PRO A CA 1
ATOM 605 C C . PRO A 1 83 ? 11.231 -4.109 6.627 1.00 94.75 83 PRO A C 1
ATOM 607 O O . PRO A 1 83 ? 12.298 -4.541 6.186 1.00 94.75 83 PRO A O 1
ATOM 610 N N . LEU A 1 84 ? 11.175 -3.225 7.622 1.00 93.94 84 LEU A N 1
ATOM 611 C CA . LEU A 1 84 ? 12.342 -2.719 8.335 1.00 93.94 84 LEU A CA 1
ATOM 612 C C . LEU A 1 84 ? 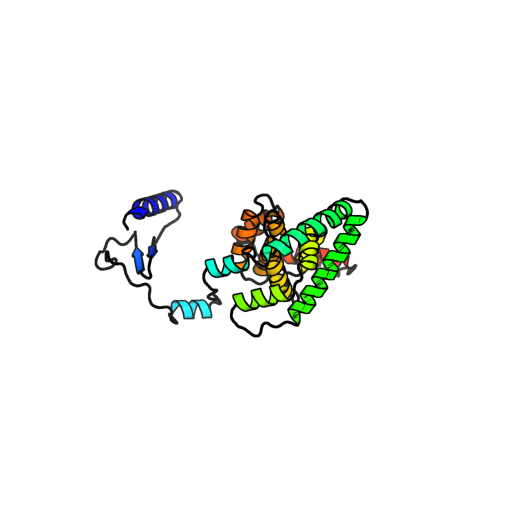13.003 -3.852 9.126 1.00 93.94 84 LEU A C 1
ATOM 614 O O . LEU A 1 84 ? 12.328 -4.669 9.747 1.00 93.94 84 LEU A O 1
ATOM 618 N N . GLY A 1 85 ? 14.335 -3.878 9.114 1.00 92.44 85 GLY A N 1
ATOM 619 C CA . GLY A 1 85 ? 15.133 -4.792 9.930 1.00 92.44 85 GLY A CA 1
ATOM 620 C C . GLY A 1 85 ? 15.480 -4.217 11.307 1.00 92.44 85 GLY A C 1
ATOM 621 O O . GLY A 1 85 ? 14.979 -3.169 11.729 1.00 92.44 85 GLY A O 1
ATOM 622 N N . SER A 1 86 ? 16.386 -4.891 12.011 1.00 88.25 86 SER A N 1
ATOM 623 C CA . SER A 1 86 ? 16.977 -4.382 13.252 1.00 88.25 86 SER A CA 1
ATOM 624 C C . SER A 1 86 ? 17.700 -3.041 13.018 1.00 88.25 86 SER A C 1
ATOM 626 O O . SER A 1 86 ? 18.301 -2.853 11.957 1.00 88.25 86 SER A O 1
ATOM 628 N N . PRO A 1 87 ? 17.672 -2.100 13.983 1.00 90.88 87 PRO A N 1
ATOM 629 C CA . PRO A 1 87 ? 17.121 -2.228 15.338 1.00 90.88 87 PRO A CA 1
ATOM 630 C C . PRO A 1 87 ? 15.628 -1.863 15.463 1.00 90.88 87 PRO A C 1
ATOM 632 O O . PRO A 1 87 ? 15.090 -1.901 16.563 1.00 90.88 87 PRO A O 1
ATOM 635 N N . VAL A 1 88 ? 14.953 -1.497 14.367 1.00 92.50 88 VAL A N 1
ATOM 636 C CA . VAL A 1 88 ? 13.560 -1.007 14.393 1.00 92.50 88 VAL A CA 1
ATOM 637 C C . VAL A 1 88 ? 12.536 -2.139 14.524 1.00 92.50 88 VAL A C 1
ATOM 639 O O . VAL A 1 88 ? 11.484 -1.941 15.130 1.00 92.50 88 VAL A O 1
ATOM 642 N N . ALA A 1 89 ? 12.839 -3.319 13.977 1.00 94.56 89 ALA A N 1
ATOM 643 C CA . ALA A 1 89 ? 11.906 -4.443 13.947 1.00 94.56 89 ALA A CA 1
ATOM 644 C C . ALA A 1 89 ? 11.427 -4.875 15.346 1.00 94.56 89 ALA A C 1
ATOM 646 O O . ALA A 1 89 ? 10.227 -4.984 15.565 1.00 94.56 89 ALA A O 1
ATOM 647 N N . GLU A 1 90 ? 12.334 -5.051 16.312 1.00 96.06 90 GLU A N 1
ATOM 648 C CA . GLU A 1 90 ? 11.975 -5.581 17.637 1.00 96.06 90 GLU A CA 1
ATOM 649 C C . GLU A 1 90 ? 11.043 -4.655 18.448 1.00 96.06 90 GLU A C 1
ATOM 651 O O . GLU A 1 90 ? 10.030 -5.138 18.960 1.00 96.06 90 GLU A O 1
ATOM 656 N N . PRO A 1 91 ? 11.305 -3.336 18.587 1.00 96.94 91 PRO A N 1
ATOM 657 C CA . PRO A 1 91 ? 10.350 -2.432 19.232 1.00 96.94 91 PRO A CA 1
ATOM 658 C C . PRO A 1 91 ? 9.012 -2.345 18.492 1.00 96.94 91 PRO A C 1
ATOM 660 O O . PRO A 1 91 ? 7.963 -2.234 19.126 1.00 96.94 91 PRO A O 1
ATOM 663 N N . GLN A 1 92 ? 9.042 -2.395 17.157 1.00 97.81 92 GLN A N 1
ATOM 664 C CA . GLN A 1 92 ? 7.837 -2.333 16.336 1.00 97.81 92 GLN A CA 1
ATOM 665 C C . GLN A 1 92 ? 6.959 -3.578 16.513 1.00 97.81 92 GLN A C 1
ATOM 667 O O . GLN A 1 92 ? 5.741 -3.440 16.606 1.00 97.81 92 GLN A O 1
ATOM 672 N N . GLU A 1 93 ? 7.561 -4.765 16.585 1.00 97.94 93 GLU A N 1
ATOM 673 C CA . GLU A 1 93 ? 6.864 -6.032 16.835 1.00 97.94 93 GLU A CA 1
ATOM 674 C C . GLU A 1 93 ? 6.172 -6.017 18.202 1.00 97.94 93 GLU A C 1
ATOM 676 O O . GLU A 1 93 ? 4.964 -6.219 18.274 1.00 97.94 93 GLU A O 1
ATOM 681 N N . LYS A 1 94 ? 6.877 -5.599 19.263 1.00 97.81 94 LYS A N 1
ATOM 682 C CA . LYS A 1 94 ? 6.280 -5.443 20.604 1.00 97.81 94 LYS A CA 1
ATOM 683 C C . LYS A 1 94 ? 5.102 -4.468 20.616 1.00 97.81 94 LYS A C 1
ATOM 685 O O . LYS A 1 94 ? 4.104 -4.694 21.296 1.00 97.81 94 LYS A O 1
ATOM 690 N N . ALA A 1 95 ? 5.204 -3.363 19.877 1.00 98.25 95 ALA A N 1
ATOM 691 C CA . ALA A 1 95 ? 4.103 -2.412 19.758 1.00 98.25 95 ALA A CA 1
ATOM 692 C C . ALA A 1 95 ? 2.898 -3.018 19.015 1.00 98.25 95 ALA A C 1
ATOM 694 O O . ALA A 1 95 ? 1.756 -2.720 19.368 1.00 98.25 95 ALA A O 1
ATOM 695 N N . LEU A 1 96 ? 3.138 -3.866 18.007 1.00 98.44 96 LEU A N 1
ATOM 696 C CA . LEU A 1 96 ? 2.098 -4.596 17.275 1.00 98.44 96 LEU A CA 1
ATOM 697 C C . LEU A 1 96 ? 1.391 -5.627 18.155 1.00 98.44 96 LEU A C 1
ATOM 699 O O . LEU A 1 96 ? 0.161 -5.684 18.095 1.00 98.44 96 LEU A O 1
ATOM 703 N N . ASP A 1 97 ? 2.121 -6.346 19.010 1.00 98.25 97 ASP A N 1
ATOM 704 C CA . ASP A 1 97 ? 1.541 -7.258 20.005 1.00 98.25 97 ASP A CA 1
ATOM 705 C C . ASP A 1 97 ? 0.556 -6.506 20.909 1.00 98.25 97 ASP A C 1
ATOM 707 O O . ASP A 1 97 ? -0.644 -6.796 20.925 1.00 98.25 97 ASP A O 1
ATOM 711 N N . VAL A 1 98 ? 1.029 -5.437 21.560 1.00 98.38 98 VAL A N 1
ATOM 712 C CA . VAL A 1 98 ? 0.220 -4.613 22.475 1.00 98.38 98 VAL A CA 1
ATOM 713 C C . VAL A 1 98 ? -0.990 -3.996 21.765 1.00 98.38 98 VAL A C 1
ATOM 715 O O . VAL A 1 98 ? -2.109 -3.994 22.296 1.00 98.38 98 VAL A O 1
ATOM 718 N N . ALA A 1 99 ? -0.800 -3.466 20.552 1.00 98.00 99 ALA A N 1
ATOM 719 C CA . ALA A 1 99 ? -1.891 -2.889 19.773 1.00 98.00 99 ALA A CA 1
ATOM 720 C C . ALA A 1 99 ? -2.927 -3.948 19.376 1.00 98.00 99 ALA A C 1
ATOM 722 O O . ALA A 1 99 ? -4.125 -3.663 19.415 1.00 98.00 99 ALA A O 1
ATOM 723 N N . SER A 1 100 ? -2.489 -5.158 19.027 1.00 97.25 100 SER A N 1
ATOM 724 C CA . SER A 1 100 ? -3.372 -6.268 18.661 1.00 97.25 100 SER A CA 1
ATOM 725 C C . SER A 1 100 ? -4.204 -6.722 19.856 1.00 97.25 100 SER A C 1
ATOM 727 O O . SER A 1 100 ? -5.432 -6.767 19.755 1.00 97.25 100 SER A O 1
ATOM 729 N N . GLU A 1 101 ? -3.565 -6.950 21.006 1.00 97.56 101 GLU A N 1
ATOM 730 C CA . GLU A 1 101 ? -4.232 -7.312 22.265 1.00 97.56 101 GLU A CA 1
ATOM 731 C C . GLU A 1 101 ? -5.273 -6.267 22.688 1.00 97.56 101 GLU A C 1
ATOM 733 O O . GLU A 1 101 ? -6.356 -6.603 23.169 1.00 97.56 101 GLU A O 1
ATOM 738 N N . THR A 1 102 ? -4.979 -4.986 22.456 1.00 96.69 102 THR A N 1
ATOM 739 C CA . THR A 1 102 ? -5.852 -3.881 22.867 1.00 96.69 102 THR A CA 1
ATOM 740 C C . THR A 1 102 ? -6.989 -3.612 21.878 1.00 96.69 102 THR A C 1
ATOM 742 O O . THR A 1 102 ? -8.127 -3.338 22.277 1.00 96.69 102 THR A O 1
ATOM 745 N N . LEU A 1 103 ? -6.699 -3.604 20.574 1.00 96.38 103 LEU A N 1
ATOM 746 C CA . LEU A 1 103 ? -7.627 -3.115 19.552 1.00 96.38 103 LEU A CA 1
ATOM 747 C C . LEU A 1 103 ? -8.487 -4.222 18.954 1.00 96.38 103 LEU A C 1
ATOM 749 O O . LEU A 1 103 ? -9.662 -3.958 18.694 1.00 96.38 103 LEU A O 1
ATOM 753 N N . VAL A 1 104 ? -7.971 -5.443 18.777 1.00 95.94 104 VAL A N 1
ATOM 754 C CA . VAL A 1 104 ? -8.734 -6.537 18.147 1.00 95.94 104 VAL A CA 1
ATOM 755 C C . VAL A 1 104 ? -10.020 -6.852 18.925 1.00 95.94 104 VAL A C 1
ATOM 757 O O . VAL A 1 104 ? -11.087 -6.831 18.305 1.00 95.94 104 VAL A O 1
ATOM 760 N N . PRO A 1 105 ? -10.013 -7.017 20.267 1.00 95.88 105 PRO A N 1
ATOM 761 C CA . PRO A 1 105 ? -11.253 -7.245 21.017 1.00 95.88 105 PRO A CA 1
ATOM 762 C C . PRO A 1 105 ? -12.262 -6.100 20.860 1.00 95.88 105 PRO A C 1
ATOM 764 O O . PRO A 1 105 ? -13.464 -6.326 20.722 1.00 95.88 105 PRO A O 1
ATOM 767 N N . ARG A 1 106 ? -11.781 -4.851 20.811 1.00 94.56 106 ARG A N 1
ATOM 768 C CA . ARG A 1 106 ? -12.629 -3.665 20.608 1.00 94.56 106 ARG A CA 1
ATOM 769 C C . ARG A 1 106 ? -13.200 -3.606 19.194 1.00 94.56 106 ARG A C 1
ATOM 771 O O . ARG A 1 106 ? -14.330 -3.162 19.024 1.00 94.56 106 ARG A O 1
ATOM 778 N N . MET A 1 107 ? -12.451 -4.043 18.186 1.00 92.44 107 MET A N 1
ATOM 779 C CA . MET A 1 107 ? -12.917 -4.110 16.798 1.00 92.44 107 MET A CA 1
ATOM 780 C C . MET A 1 107 ? -13.992 -5.180 16.596 1.00 92.44 107 MET A C 1
ATOM 782 O O . MET A 1 107 ? -14.860 -4.998 15.746 1.00 92.44 107 MET A O 1
ATOM 786 N N . LEU A 1 108 ? -13.958 -6.258 17.380 1.00 92.00 108 LEU A N 1
ATOM 787 C CA . LEU A 1 108 ? -14.969 -7.319 17.352 1.00 92.00 108 LEU A CA 1
ATOM 788 C C . LEU A 1 108 ? -16.222 -6.978 18.179 1.00 92.00 108 LEU A C 1
ATOM 790 O O . LEU A 1 108 ? -17.272 -7.588 17.982 1.00 92.00 108 LEU A O 1
ATOM 794 N N . ALA A 1 109 ? -16.145 -5.992 19.077 1.00 91.12 109 ALA A N 1
ATOM 795 C CA . ALA A 1 109 ? -17.284 -5.539 19.871 1.00 91.12 109 ALA A CA 1
ATOM 796 C C . ALA A 1 109 ? -18.297 -4.719 19.030 1.00 91.12 109 ALA A C 1
ATOM 798 O O . ALA A 1 109 ? -17.872 -3.908 18.196 1.00 91.12 109 ALA A O 1
ATOM 799 N N . PRO A 1 110 ? -19.622 -4.836 19.288 1.00 80.44 110 PRO A N 1
ATOM 800 C CA . PRO A 1 110 ? -20.681 -4.215 18.477 1.00 80.44 110 PRO A CA 1
ATOM 801 C C . PRO A 1 110 ? -20.501 -2.708 18.216 1.00 80.44 110 PRO A C 1
ATOM 803 O O . PRO A 1 110 ? -20.584 -2.267 17.069 1.00 80.44 110 PRO A O 1
ATOM 806 N N . ASP A 1 111 ? -20.153 -1.933 19.248 1.00 84.12 111 ASP A N 1
ATOM 807 C CA . ASP A 1 111 ? -19.952 -0.477 19.139 1.00 84.12 111 ASP A CA 1
ATOM 808 C C . ASP A 1 111 ? -18.472 -0.065 19.086 1.00 84.12 111 ASP A C 1
ATOM 810 O O . ASP A 1 111 ? -18.121 1.041 18.652 1.00 84.12 111 ASP A O 1
ATOM 814 N N . GLY A 1 112 ? -17.572 -0.967 19.483 1.00 85.38 112 GLY A N 1
ATOM 815 C CA . GLY A 1 112 ? -16.141 -0.688 19.564 1.00 85.38 112 GLY A CA 1
ATOM 816 C C . GLY A 1 112 ? -15.494 -0.503 18.189 1.00 85.38 112 GLY A C 1
ATOM 817 O O . GLY A 1 112 ? -14.634 0.370 18.033 1.00 85.38 112 GLY A O 1
ATOM 818 N N . CYS A 1 113 ? -15.973 -1.215 17.161 1.00 89.62 113 CYS A N 1
ATOM 819 C CA . CYS A 1 113 ? -15.443 -1.105 15.799 1.00 89.62 113 CYS A CA 1
ATOM 820 C C . CYS A 1 113 ? -15.548 0.321 15.231 1.00 89.62 113 CYS A C 1
ATOM 822 O O . CYS A 1 113 ? -14.649 0.801 14.539 1.00 89.62 113 CYS A O 1
ATOM 824 N N . THR A 1 114 ? -16.629 1.039 15.552 1.00 91.81 114 THR A N 1
ATOM 825 C CA . THR A 1 114 ? -16.858 2.403 15.063 1.00 91.81 114 THR A CA 1
ATOM 826 C C . THR A 1 114 ? -15.948 3.402 15.769 1.00 91.81 114 THR A C 1
ATOM 828 O O . THR A 1 114 ? -15.416 4.305 15.117 1.00 91.81 114 THR A O 1
ATOM 831 N N . ALA A 1 115 ? -15.712 3.213 17.070 1.00 92.06 115 ALA A N 1
ATOM 832 C CA . ALA A 1 115 ? -14.787 4.036 17.840 1.00 92.06 115 ALA A CA 1
ATOM 833 C C . ALA A 1 115 ? -13.334 3.852 17.372 1.00 92.06 115 ALA A C 1
ATOM 835 O O . ALA A 1 115 ? -12.656 4.852 17.114 1.00 92.06 115 ALA A O 1
ATOM 836 N N . VAL A 1 116 ? -12.886 2.601 17.190 1.00 94.62 116 VAL A N 1
ATOM 837 C CA . VAL A 1 116 ? -11.540 2.288 16.674 1.00 94.62 116 VAL A CA 1
ATOM 838 C C . VAL A 1 116 ? -11.360 2.897 15.285 1.00 94.62 116 VAL A C 1
ATOM 840 O O . VAL A 1 116 ? -10.443 3.687 15.088 1.00 94.62 116 VAL A O 1
ATOM 843 N N . ARG A 1 117 ? -12.305 2.677 14.361 1.00 95.06 117 ARG A N 1
ATOM 844 C CA . ARG A 1 117 ? -12.296 3.304 13.026 1.00 95.06 117 ARG A CA 1
ATOM 845 C C . ARG A 1 117 ? -12.158 4.821 13.087 1.00 95.06 117 ARG A C 1
ATOM 847 O O . ARG A 1 117 ? -11.380 5.412 12.338 1.00 95.06 117 ARG A O 1
ATOM 854 N N . ALA A 1 118 ? -12.935 5.481 13.946 1.00 94.75 118 ALA A N 1
ATOM 855 C CA . ALA A 1 118 ? -12.880 6.932 14.080 1.00 94.75 118 ALA A CA 1
ATOM 856 C C . ALA A 1 118 ? -11.511 7.404 14.601 1.00 94.75 118 ALA A C 1
ATOM 858 O O . ALA A 1 118 ? -11.001 8.416 14.117 1.00 94.75 118 ALA A O 1
ATOM 859 N N . GLN A 1 119 ? -10.912 6.673 15.545 1.00 95.19 119 GLN A N 1
ATOM 860 C CA . GLN A 1 119 ? -9.572 6.944 16.065 1.00 95.19 119 GLN A CA 1
ATOM 861 C C . GLN A 1 119 ? -8.494 6.740 14.995 1.00 95.19 119 GLN A C 1
ATOM 863 O O . GLN A 1 119 ? -7.722 7.667 14.753 1.00 95.19 119 GLN A O 1
ATOM 868 N N . THR A 1 120 ? -8.497 5.602 14.298 1.00 96.81 120 THR A N 1
ATOM 869 C CA . THR A 1 120 ? -7.542 5.293 13.223 1.00 96.81 120 THR A CA 1
ATOM 870 C C . THR A 1 120 ? -7.591 6.348 12.118 1.00 96.81 120 THR A C 1
ATOM 872 O O . THR A 1 120 ? -6.562 6.880 11.720 1.00 96.81 120 THR A O 1
ATOM 875 N N . LEU A 1 121 ? -8.783 6.762 11.671 1.00 96.62 121 LEU A N 1
ATOM 876 C CA . LEU A 1 121 ? -8.906 7.794 10.631 1.00 96.62 121 LEU A CA 1
ATOM 877 C C . LEU A 1 121 ? -8.489 9.193 11.104 1.00 96.62 121 LEU A C 1
ATOM 879 O O . LEU A 1 121 ? -8.048 10.001 10.287 1.00 96.62 121 LEU A O 1
ATOM 883 N N . ARG A 1 122 ? -8.647 9.521 12.395 1.00 96.94 122 ARG A N 1
ATOM 884 C CA . ARG A 1 122 ? -8.107 10.774 12.954 1.00 96.94 122 ARG A CA 1
ATOM 885 C C . ARG A 1 122 ? -6.582 10.751 12.966 1.00 96.94 122 ARG A C 1
ATOM 887 O O . ARG A 1 122 ? -5.980 11.729 12.530 1.00 96.94 122 ARG A O 1
ATOM 894 N N . LEU A 1 123 ? -5.986 9.641 13.401 1.00 96.25 123 LEU A N 1
ATOM 895 C CA . LEU A 1 123 ? -4.536 9.462 13.406 1.00 96.25 123 LEU A CA 1
ATOM 896 C C . LEU A 1 123 ? -3.971 9.550 11.980 1.00 96.25 123 LEU A C 1
ATOM 898 O O . LEU A 1 123 ? -3.099 10.382 11.732 1.00 96.25 123 LEU A O 1
ATOM 902 N N . ALA A 1 124 ? -4.572 8.830 11.027 1.00 96.56 124 ALA A N 1
ATOM 903 C CA . ALA A 1 124 ? -4.222 8.887 9.606 1.00 96.56 124 ALA A CA 1
ATOM 904 C C . ALA A 1 124 ? -4.234 10.318 9.048 1.00 96.56 124 ALA A C 1
ATOM 906 O O . ALA A 1 124 ? -3.265 10.752 8.433 1.00 96.56 124 ALA A O 1
ATOM 907 N N . ARG A 1 125 ? -5.303 11.087 9.310 1.00 96.06 125 ARG A N 1
ATOM 908 C CA . ARG A 1 125 ? -5.393 12.491 8.874 1.00 96.06 125 ARG A CA 1
ATOM 909 C C . ARG A 1 125 ? -4.305 13.365 9.491 1.00 96.06 125 ARG A C 1
ATOM 911 O O . ARG A 1 125 ? -3.752 14.205 8.788 1.00 96.06 125 ARG A O 1
ATOM 918 N N . SER A 1 126 ? -3.989 13.164 10.772 1.00 95.56 126 SER A N 1
ATOM 919 C CA . SER A 1 126 ? -2.915 13.916 11.430 1.00 95.56 126 SER A CA 1
ATOM 920 C C . SER A 1 126 ? -1.552 13.628 10.795 1.00 95.56 126 SER A C 1
ATOM 922 O O . SER A 1 126 ? -0.753 14.542 10.622 1.00 95.56 126 SER A O 1
ATOM 924 N N . TRP A 1 127 ? -1.298 12.381 10.390 1.00 95.19 127 TRP A N 1
ATOM 925 C CA . TRP A 1 127 ? -0.073 11.993 9.695 1.00 95.19 127 TRP A CA 1
ATOM 926 C C . TRP A 1 127 ? -0.012 12.486 8.262 1.00 95.19 127 TRP A C 1
ATOM 928 O O . TRP A 1 127 ? 1.023 12.996 7.858 1.00 95.19 127 TRP A O 1
ATOM 938 N N . ILE A 1 128 ? -1.109 12.413 7.511 1.00 94.56 128 ILE A N 1
ATOM 939 C CA . ILE A 1 128 ? -1.184 12.994 6.165 1.00 94.56 128 ILE A CA 1
ATOM 940 C C . ILE A 1 128 ? -0.893 14.502 6.218 1.00 94.56 128 ILE A C 1
ATOM 942 O O . ILE A 1 128 ? -0.176 15.012 5.361 1.00 94.56 128 ILE A O 1
ATOM 946 N N . ALA A 1 129 ? -1.394 15.211 7.237 1.00 93.44 129 ALA A N 1
ATOM 947 C CA . ALA A 1 129 ? -1.072 16.620 7.456 1.00 93.44 129 ALA A CA 1
ATOM 948 C C . ALA A 1 129 ? 0.414 16.831 7.800 1.00 93.44 129 ALA A C 1
ATOM 950 O O . ALA A 1 129 ? 1.077 17.602 7.113 1.00 93.44 129 ALA A O 1
ATOM 951 N N . ARG A 1 130 ? 0.960 16.085 8.774 1.00 92.62 130 ARG A N 1
ATOM 952 C CA . ARG A 1 130 ? 2.389 16.146 9.144 1.00 92.62 130 ARG A CA 1
ATOM 953 C C . ARG A 1 130 ? 3.312 15.869 7.950 1.00 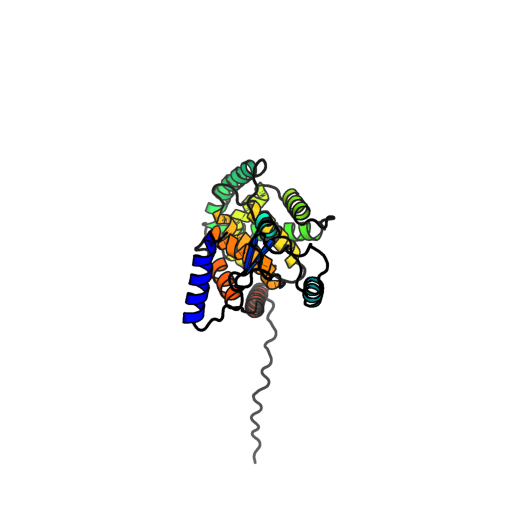92.62 130 ARG A C 1
ATOM 955 O O . ARG A 1 130 ? 4.242 16.624 7.695 1.00 92.62 130 ARG A O 1
ATOM 962 N N . LEU A 1 131 ? 3.030 14.821 7.176 1.00 91.31 131 LEU A N 1
ATOM 963 C CA . LEU A 1 131 ? 3.809 14.440 5.994 1.00 91.31 131 LEU A CA 1
ATOM 964 C C . LEU A 1 131 ? 3.670 15.443 4.847 1.00 91.31 131 LEU A C 1
ATOM 966 O O . LEU A 1 131 ? 4.566 15.544 4.017 1.00 91.31 131 LEU A O 1
ATOM 970 N N . ARG A 1 132 ? 2.564 16.185 4.762 1.00 90.56 132 ARG A N 1
ATOM 971 C CA . ARG A 1 132 ? 2.429 17.267 3.780 1.00 90.56 132 ARG A CA 1
ATOM 972 C C . ARG A 1 132 ? 3.381 18.420 4.081 1.00 90.56 132 ARG A C 1
ATOM 974 O O . ARG A 1 132 ? 3.934 18.990 3.149 1.00 90.56 132 ARG A O 1
ATOM 981 N N . GLU A 1 133 ? 3.529 18.759 5.356 1.00 88.06 133 GLU A N 1
ATOM 982 C CA . GLU A 1 133 ? 4.393 19.849 5.816 1.00 88.06 133 GLU A CA 1
ATOM 983 C C . GLU A 1 133 ? 5.872 19.445 5.805 1.00 88.06 133 GLU A C 1
ATOM 985 O O . GLU A 1 133 ? 6.731 20.259 5.478 1.00 88.06 133 GLU A O 1
ATOM 990 N N . ALA A 1 134 ? 6.164 18.171 6.079 1.00 82.06 134 ALA A N 1
ATOM 991 C CA . ALA A 1 134 ? 7.492 17.591 5.942 1.00 82.06 134 ALA A CA 1
ATOM 992 C C . ALA A 1 134 ? 7.829 17.356 4.459 1.00 82.06 134 ALA A C 1
ATOM 994 O O . ALA A 1 134 ? 7.641 16.258 3.920 1.00 82.06 134 ALA A O 1
ATOM 995 N N . LEU A 1 135 ? 8.299 18.397 3.774 1.00 67.38 135 LEU A N 1
ATOM 996 C CA . LEU A 1 135 ? 8.923 18.268 2.459 1.00 67.38 135 LEU A CA 1
ATOM 997 C C . LEU A 1 135 ? 10.300 17.610 2.649 1.00 67.38 135 LEU A C 1
ATOM 999 O O . LEU A 1 135 ? 11.113 18.152 3.391 1.00 67.38 135 LEU A O 1
ATOM 1003 N N . PRO A 1 136 ? 10.573 16.441 2.044 1.00 63.31 136 PRO A N 1
ATOM 1004 C CA . PRO A 1 136 ? 11.912 15.880 2.096 1.00 63.31 136 PRO A CA 1
ATOM 1005 C C . PRO A 1 136 ? 12.856 16.798 1.312 1.00 63.31 136 PRO A C 1
ATOM 1007 O O . PRO A 1 136 ? 12.623 17.040 0.130 1.00 63.31 136 PRO A O 1
ATOM 1010 N N . ASP A 1 137 ? 13.909 17.287 1.969 1.00 56.25 137 ASP A N 1
ATOM 1011 C CA . ASP A 1 137 ? 14.928 18.164 1.370 1.00 56.25 137 ASP A CA 1
ATOM 1012 C C . ASP A 1 137 ? 15.807 17.446 0.321 1.00 56.25 137 ASP A C 1
ATOM 1014 O O . ASP A 1 137 ? 16.557 18.089 -0.408 1.00 56.25 137 ASP A O 1
ATOM 1018 N N . ASP A 1 138 ? 15.711 16.114 0.226 1.00 55.16 138 ASP A N 1
ATOM 1019 C CA . ASP A 1 138 ? 16.599 15.262 -0.567 1.00 55.16 138 ASP A CA 1
ATOM 1020 C C . ASP A 1 138 ? 15.891 14.549 -1.735 1.00 55.16 138 ASP A C 1
ATOM 1022 O O . ASP A 1 138 ? 14.871 13.876 -1.556 1.00 55.16 138 ASP A O 1
ATOM 1026 N N . ASP A 1 139 ? 16.524 14.579 -2.914 1.00 55.78 139 ASP A N 1
ATOM 1027 C CA . ASP A 1 139 ? 16.083 13.875 -4.134 1.00 55.78 139 ASP A CA 1
ATOM 1028 C C . ASP A 1 139 ? 16.197 12.334 -4.039 1.00 55.78 139 ASP A C 1
ATOM 1030 O O . ASP A 1 139 ? 15.611 11.591 -4.836 1.00 55.78 139 ASP A O 1
ATOM 1034 N N . GLU A 1 140 ? 16.928 11.804 -3.052 1.00 66.75 140 GLU A N 1
ATOM 1035 C CA . GLU A 1 140 ? 17.092 10.360 -2.881 1.00 66.75 140 GLU A CA 1
ATOM 1036 C C . GLU A 1 140 ? 15.907 9.720 -2.150 1.00 66.75 140 GLU A C 1
ATOM 1038 O O . GLU A 1 140 ? 15.739 9.824 -0.933 1.00 66.75 140 GLU A O 1
ATOM 1043 N N . CYS A 1 141 ? 15.134 8.925 -2.895 1.00 69.62 141 CYS A N 1
ATOM 1044 C CA . CYS A 1 141 ? 13.950 8.218 -2.405 1.00 69.62 141 CYS A CA 1
ATOM 1045 C C . CYS A 1 141 ? 14.154 7.449 -1.085 1.00 69.62 141 CYS A C 1
ATOM 1047 O O . CYS A 1 141 ? 13.229 7.398 -0.281 1.00 69.62 141 CYS A O 1
ATOM 1049 N N . ALA A 1 142 ? 15.332 6.851 -0.866 1.00 67.81 142 ALA A N 1
ATOM 1050 C CA . ALA A 1 142 ? 15.632 6.094 0.351 1.00 67.81 142 ALA A CA 1
ATOM 1051 C C . ALA A 1 142 ? 15.782 6.992 1.590 1.00 67.81 142 ALA A C 1
ATOM 1053 O O . ALA A 1 142 ? 15.323 6.619 2.667 1.00 67.81 142 ALA A O 1
ATOM 1054 N N . ARG A 1 143 ? 16.376 8.183 1.436 1.00 73.56 143 ARG A N 1
ATOM 1055 C CA . ARG A 1 143 ? 16.495 9.167 2.520 1.00 73.56 143 ARG A CA 1
ATOM 1056 C C . ARG A 1 143 ? 15.136 9.773 2.859 1.00 73.56 143 ARG A C 1
ATOM 1058 O O . ARG A 1 143 ? 14.804 9.883 4.034 1.00 73.56 143 ARG A O 1
ATOM 1065 N N . ALA A 1 144 ? 14.310 10.040 1.846 1.00 81.31 144 ALA A N 1
ATOM 1066 C CA . ALA A 1 144 ? 12.927 10.469 2.048 1.00 81.31 144 ALA A CA 1
ATOM 1067 C C . ALA A 1 144 ? 12.090 9.416 2.800 1.00 81.31 144 ALA A C 1
ATOM 1069 O O . ALA A 1 144 ? 11.352 9.751 3.721 1.00 81.31 144 ALA A O 1
ATOM 1070 N N . ASP A 1 145 ? 12.236 8.134 2.452 1.00 87.69 145 ASP A N 1
ATOM 1071 C CA . ASP A 1 145 ? 11.546 7.042 3.145 1.00 87.69 145 ASP A CA 1
ATOM 1072 C C . ASP A 1 145 ? 12.016 6.890 4.606 1.00 87.69 145 ASP A C 1
ATOM 1074 O O . ASP A 1 145 ? 11.182 6.724 5.493 1.00 87.69 145 ASP A O 1
ATOM 1078 N N . ALA A 1 146 ? 13.320 7.012 4.873 1.00 86.19 146 ALA A N 1
ATOM 1079 C CA . ALA A 1 146 ? 13.859 6.986 6.235 1.00 86.19 146 ALA A CA 1
ATOM 1080 C C . ALA A 1 146 ? 13.409 8.197 7.074 1.00 86.19 146 ALA A C 1
ATOM 1082 O O . ALA A 1 146 ? 13.138 8.053 8.265 1.00 86.19 146 ALA A O 1
ATOM 1083 N N . HIS A 1 147 ? 13.295 9.378 6.458 1.00 86.69 147 HIS A N 1
ATOM 1084 C CA . HIS A 1 147 ? 12.739 10.568 7.101 1.00 86.69 147 HIS A CA 1
ATOM 1085 C C . HIS A 1 147 ? 11.269 10.355 7.489 1.00 86.69 147 HIS A C 1
ATOM 1087 O O . HIS A 1 147 ? 10.899 10.592 8.637 1.00 86.69 147 HIS A O 1
ATOM 1093 N N . ASP A 1 148 ? 10.452 9.835 6.568 1.00 89.50 148 ASP A N 1
ATOM 1094 C CA . ASP A 1 148 ? 9.050 9.486 6.840 1.00 89.50 148 ASP A CA 1
ATOM 1095 C C . ASP A 1 148 ? 8.937 8.462 7.971 1.00 89.50 148 ASP A C 1
ATOM 1097 O O . ASP A 1 148 ? 8.068 8.572 8.839 1.00 89.50 148 ASP A O 1
ATOM 1101 N N . ASP A 1 149 ? 9.844 7.483 7.988 1.00 90.25 149 ASP A N 1
ATOM 1102 C CA . ASP A 1 149 ? 9.912 6.505 9.059 1.00 90.25 149 ASP A CA 1
ATOM 1103 C C . ASP A 1 149 ? 10.264 7.179 10.397 1.00 90.25 149 ASP A C 1
ATOM 1105 O O . ASP A 1 149 ? 9.612 6.902 11.397 1.00 90.25 149 ASP A O 1
ATOM 1109 N N . ALA A 1 150 ? 11.205 8.115 10.454 1.00 88.88 150 ALA A N 1
ATOM 1110 C CA . ALA A 1 150 ? 11.545 8.791 11.708 1.00 88.88 150 ALA A CA 1
ATOM 1111 C C . ALA A 1 150 ? 10.380 9.610 12.311 1.00 88.88 150 ALA A C 1
ATOM 1113 O O . ALA A 1 150 ? 10.325 9.795 13.526 1.00 88.88 150 ALA A O 1
ATOM 1114 N N . LEU A 1 151 ? 9.428 10.068 11.489 1.00 89.75 151 LEU A N 1
ATOM 1115 C CA . LEU A 1 151 ? 8.258 10.840 11.937 1.00 89.75 151 LEU A CA 1
ATOM 1116 C C . LEU A 1 151 ? 7.151 9.987 12.577 1.00 89.75 151 LEU A C 1
ATOM 1118 O O . LEU A 1 151 ? 6.210 10.535 13.162 1.00 89.75 151 LEU A O 1
ATOM 1122 N N . ILE A 1 152 ? 7.232 8.662 12.442 1.00 93.00 152 ILE A N 1
ATOM 1123 C CA . ILE A 1 152 ? 6.183 7.723 12.832 1.00 93.00 152 ILE A CA 1
ATOM 1124 C C . ILE A 1 152 ? 6.666 6.837 13.988 1.00 93.00 152 ILE A C 1
ATOM 1126 O O . ILE A 1 152 ? 7.487 5.931 13.805 1.00 93.00 152 ILE A O 1
ATOM 1130 N N . GLY A 1 153 ? 6.096 7.069 15.175 1.00 94.56 153 GLY A N 1
ATOM 1131 C CA . GLY A 1 153 ? 6.358 6.269 16.373 1.00 94.56 153 GLY A CA 1
ATOM 1132 C C . GLY A 1 153 ? 5.779 4.850 16.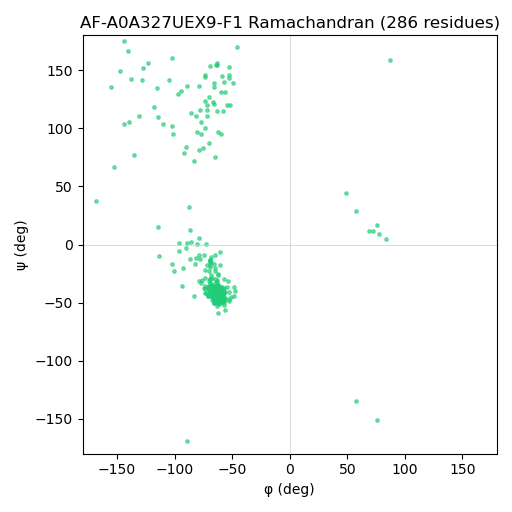293 1.00 94.56 153 GLY A C 1
ATOM 1133 O O . GLY A 1 153 ? 4.787 4.606 15.602 1.00 94.56 153 GLY A O 1
ATOM 1134 N N . HIS A 1 154 ? 6.386 3.909 17.026 1.00 96.75 154 HIS A N 1
ATOM 1135 C CA . HIS A 1 154 ? 6.027 2.485 16.972 1.00 96.75 154 HIS A CA 1
ATOM 1136 C C . HIS A 1 154 ? 4.584 2.197 17.399 1.00 96.75 154 HIS A C 1
ATOM 1138 O O . HIS A 1 154 ? 3.871 1.484 16.693 1.00 96.75 154 HIS A O 1
ATOM 1144 N N . GLU A 1 155 ? 4.135 2.783 18.512 1.00 97.25 155 GLU A N 1
ATOM 1145 C CA . GLU A 1 155 ? 2.781 2.589 19.053 1.00 97.25 155 GLU A CA 1
ATOM 1146 C C . GLU A 1 155 ? 1.701 3.122 18.105 1.00 97.25 155 GLU A C 1
ATOM 1148 O O . GLU A 1 155 ? 0.724 2.433 17.806 1.00 97.25 155 GLU A O 1
ATOM 1153 N N . GLU A 1 156 ? 1.897 4.335 17.576 1.00 96.44 156 GLU A N 1
ATOM 1154 C CA . GLU A 1 156 ? 0.983 4.936 16.602 1.00 96.44 156 GLU A CA 1
ATOM 1155 C C . GLU A 1 156 ? 0.920 4.093 15.315 1.00 96.44 156 GLU A C 1
ATOM 1157 O O . GLU A 1 156 ? -0.165 3.860 14.775 1.00 96.44 156 GLU A O 1
ATOM 1162 N N . ALA A 1 157 ? 2.065 3.587 14.837 1.00 97.38 157 ALA A N 1
ATOM 1163 C CA . ALA A 1 157 ? 2.121 2.730 13.655 1.00 97.38 157 ALA A CA 1
ATOM 1164 C C . ALA A 1 157 ? 1.421 1.396 13.871 1.00 97.38 157 ALA A C 1
ATOM 1166 O O . ALA A 1 157 ? 0.647 0.972 13.016 1.00 97.38 157 ALA A O 1
ATOM 1167 N N . ALA A 1 158 ? 1.649 0.766 15.019 1.00 98.25 158 ALA A N 1
ATOM 1168 C CA . ALA A 1 158 ? 0.998 -0.479 15.379 1.00 98.25 158 ALA A CA 1
ATOM 1169 C C . ALA A 1 158 ? -0.527 -0.309 15.454 1.00 98.25 158 ALA A C 1
ATOM 1171 O O . ALA A 1 158 ? -1.270 -1.065 14.824 1.00 98.25 158 ALA A O 1
ATOM 1172 N N . ALA A 1 159 ? -1.005 0.748 16.118 1.00 97.69 159 ALA A N 1
ATOM 1173 C CA . ALA A 1 159 ? -2.429 1.067 16.183 1.00 97.69 159 ALA A CA 1
ATOM 1174 C C . ALA A 1 159 ? -3.043 1.326 14.794 1.00 97.69 159 ALA A C 1
ATOM 1176 O O . ALA A 1 159 ? -4.184 0.936 14.529 1.00 97.69 159 ALA A O 1
ATOM 1177 N N . MET A 1 160 ? -2.292 1.964 13.890 1.00 97.50 160 MET A N 1
ATOM 1178 C CA . MET A 1 160 ? -2.698 2.171 12.498 1.00 97.50 160 MET A CA 1
ATOM 1179 C C . MET A 1 160 ? -2.758 0.866 11.700 1.00 97.50 160 MET A C 1
ATOM 1181 O O . MET A 1 160 ? -3.757 0.629 11.025 1.00 97.50 160 MET A O 1
ATOM 1185 N N . ILE A 1 161 ? -1.728 0.019 11.782 1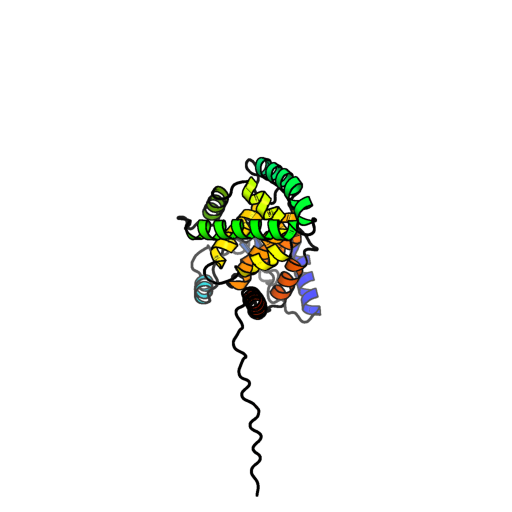.00 98.06 161 ILE A N 1
ATOM 1186 C CA . ILE A 1 161 ? -1.646 -1.261 11.060 1.00 98.06 161 ILE A CA 1
ATOM 1187 C C . ILE A 1 161 ? -2.788 -2.190 11.482 1.00 98.06 161 ILE A C 1
ATOM 1189 O O . ILE A 1 161 ? -3.472 -2.745 10.619 1.00 98.06 161 ILE A O 1
ATOM 1193 N N . VAL A 1 162 ? -3.051 -2.300 12.788 1.00 97.94 162 VAL A N 1
ATOM 1194 C CA . VAL A 1 162 ? -4.172 -3.092 13.318 1.00 97.94 162 VAL A CA 1
ATOM 1195 C C . VAL A 1 162 ? -5.514 -2.456 12.937 1.00 97.94 162 VAL A C 1
ATOM 1197 O O . VAL A 1 162 ? -6.410 -3.135 12.439 1.00 97.94 162 VAL A O 1
ATOM 1200 N N . GLY A 1 163 ? -5.657 -1.134 13.073 1.00 97.00 163 GLY A N 1
ATOM 1201 C CA . GLY A 1 163 ? -6.892 -0.429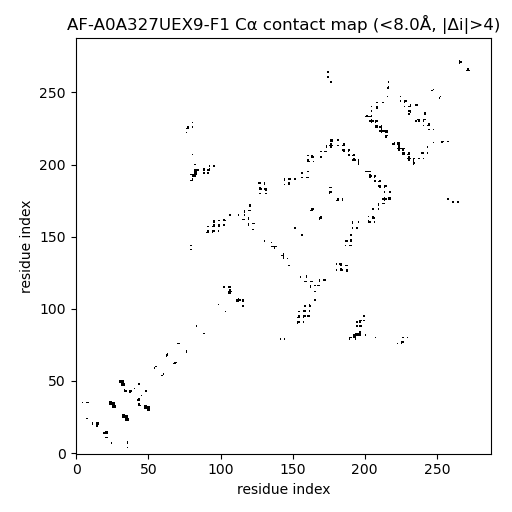 12.715 1.00 97.00 163 GLY A CA 1
ATOM 1202 C C . GLY A 1 163 ? -7.257 -0.515 11.225 1.00 97.00 163 GLY A C 1
ATOM 1203 O O . GLY A 1 163 ? -8.443 -0.534 10.884 1.00 97.00 163 GLY A O 1
ATOM 1204 N N . LEU A 1 164 ? -6.262 -0.606 10.335 1.00 97.06 164 LEU A N 1
ATOM 1205 C CA . LEU A 1 164 ? -6.453 -0.798 8.892 1.00 97.06 164 LEU A CA 1
ATOM 1206 C C . LEU A 1 164 ? -6.995 -2.187 8.523 1.00 97.06 164 LEU A C 1
ATOM 1208 O O . LEU A 1 164 ? -7.485 -2.348 7.404 1.00 97.06 164 LEU A O 1
ATOM 1212 N N . GLN A 1 165 ? -6.978 -3.157 9.444 1.00 95.69 165 GLN A N 1
ATOM 1213 C CA . GLN A 1 165 ? -7.603 -4.463 9.215 1.00 95.69 165 GLN A CA 1
ATOM 1214 C C . GLN A 1 165 ? -9.143 -4.384 9.222 1.00 95.69 165 GLN A C 1
ATOM 1216 O O . GLN A 1 165 ? -9.810 -5.253 8.661 1.00 95.69 165 GLN A O 1
ATOM 1221 N N . ASP A 1 166 ? -9.746 -3.315 9.768 1.00 94.94 166 ASP A N 1
ATOM 1222 C CA . ASP A 1 166 ? -11.176 -3.053 9.556 1.00 94.94 166 ASP A CA 1
ATOM 1223 C C . ASP A 1 166 ? -11.425 -2.580 8.119 1.00 94.94 166 ASP A C 1
ATOM 1225 O O . ASP A 1 166 ? -11.045 -1.471 7.728 1.00 94.94 166 ASP A O 1
ATOM 1229 N N . ARG A 1 167 ? -12.166 -3.389 7.354 1.00 92.88 167 ARG A N 1
ATOM 1230 C CA . ARG A 1 167 ? -12.527 -3.115 5.956 1.00 92.88 167 ARG A CA 1
ATOM 1231 C C . ARG A 1 167 ? -13.079 -1.702 5.756 1.00 92.88 167 ARG A C 1
ATOM 1233 O O . ARG A 1 167 ? -12.660 -1.005 4.841 1.00 92.88 167 ARG A O 1
ATOM 1240 N N . LYS A 1 168 ? -13.976 -1.246 6.637 1.00 93.19 168 LYS A N 1
ATOM 1241 C CA . LYS A 1 168 ? -14.588 0.092 6.528 1.00 93.19 168 LYS A CA 1
ATOM 1242 C C . LYS A 1 168 ? -13.590 1.223 6.818 1.00 93.19 168 LYS A C 1
ATOM 1244 O O . LYS A 1 168 ? -13.744 2.314 6.269 1.00 93.19 168 LYS A O 1
ATOM 1249 N N . THR A 1 169 ? -12.597 0.999 7.682 1.00 95.44 169 THR A N 1
ATOM 1250 C CA . THR A 1 169 ? -11.481 1.936 7.895 1.00 95.44 169 THR A CA 1
ATOM 1251 C C . THR A 1 169 ? -10.626 2.034 6.641 1.00 95.44 169 THR A C 1
ATOM 1253 O O . THR A 1 169 ? -10.382 3.142 6.165 1.00 95.44 169 THR A O 1
ATOM 1256 N N . ARG A 1 170 ? -10.230 0.892 6.071 1.00 96.00 170 ARG A N 1
ATOM 1257 C CA . ARG A 1 170 ? -9.433 0.836 4.841 1.00 96.00 170 ARG A CA 1
ATOM 1258 C C . ARG A 1 170 ? -10.143 1.482 3.655 1.00 96.00 170 ARG A C 1
ATOM 1260 O O . ARG A 1 170 ? -9.524 2.265 2.946 1.00 96.00 170 ARG A O 1
ATOM 1267 N N . ASP A 1 171 ? -11.427 1.199 3.451 1.00 93.56 171 ASP A N 1
ATOM 1268 C CA . ASP A 1 171 ? -12.183 1.753 2.320 1.00 93.56 171 ASP A CA 1
ATOM 1269 C C . ASP A 1 171 ? -12.269 3.287 2.407 1.00 93.56 171 ASP A C 1
ATOM 1271 O O . ASP A 1 171 ? -12.154 3.975 1.398 1.00 93.56 171 ASP A O 1
ATOM 1275 N N . ARG A 1 172 ? -12.368 3.839 3.626 1.00 93.44 172 ARG A N 1
ATOM 1276 C CA . ARG A 1 172 ? -12.258 5.289 3.858 1.00 93.44 172 ARG A CA 1
ATOM 1277 C C . ARG A 1 172 ? -10.844 5.813 3.637 1.00 93.44 172 ARG A C 1
ATOM 1279 O O . ARG A 1 172 ? -10.684 6.926 3.153 1.00 93.44 172 ARG A O 1
ATOM 1286 N N . ALA A 1 173 ? -9.827 5.033 3.991 1.00 95.19 173 ALA A N 1
ATOM 1287 C CA . ALA A 1 173 ? -8.441 5.406 3.745 1.00 95.19 173 ALA A CA 1
ATOM 1288 C C . ALA A 1 173 ? -8.090 5.431 2.249 1.00 95.19 173 ALA A C 1
ATOM 1290 O O . ALA A 1 173 ? -7.261 6.228 1.813 1.00 95.19 173 ALA A O 1
ATOM 1291 N N . ALA A 1 174 ? -8.765 4.605 1.450 1.00 94.44 174 ALA A N 1
ATOM 1292 C CA . ALA A 1 174 ? -8.608 4.573 0.004 1.00 94.44 174 ALA A CA 1
ATOM 1293 C C . ALA A 1 174 ? -9.165 5.821 -0.708 1.00 94.44 174 ALA A C 1
ATOM 1295 O O . ALA A 1 174 ? -8.835 6.035 -1.870 1.00 94.44 174 ALA A O 1
ATOM 1296 N N . GLU A 1 175 ? -9.954 6.664 -0.026 1.00 94.44 175 GLU A N 1
ATOM 1297 C CA . GLU A 1 175 ? -10.442 7.947 -0.560 1.00 94.44 175 GLU A CA 1
ATOM 1298 C C . GLU A 1 175 ? -9.329 9.003 -0.718 1.00 94.44 175 GLU A C 1
ATOM 1300 O O . GLU A 1 175 ? -9.535 10.012 -1.389 1.00 94.44 175 GLU A O 1
ATOM 1305 N N . TRP A 1 176 ? -8.154 8.798 -0.111 1.00 94.50 176 TRP A N 1
ATOM 1306 C CA . TRP A 1 176 ? -6.994 9.694 -0.229 1.00 94.50 176 TRP A CA 1
ATOM 1307 C C . TRP A 1 176 ? -6.101 9.351 -1.433 1.00 94.50 176 TRP A C 1
ATOM 1309 O O . TRP A 1 176 ? -4.883 9.490 -1.368 1.00 94.50 176 TRP A O 1
ATOM 1319 N N . MET A 1 177 ? -6.687 8.857 -2.526 1.00 93.00 177 MET A N 1
ATOM 1320 C CA . MET A 1 177 ? -5.962 8.424 -3.728 1.00 93.00 177 MET A CA 1
ATOM 1321 C C . MET A 1 177 ? -5.674 9.527 -4.742 1.00 93.00 177 MET A C 1
ATOM 1323 O O . MET A 1 177 ? -4.902 9.300 -5.666 1.00 93.00 177 MET A O 1
ATOM 1327 N N . GLU A 1 178 ? -6.298 10.693 -4.595 1.00 89.94 178 GLU A N 1
ATOM 1328 C CA . GLU A 1 178 ? -6.179 11.812 -5.530 1.00 89.94 178 GLU A CA 1
ATOM 1329 C C . GLU A 1 178 ? -6.120 13.160 -4.795 1.00 89.94 178 GLU A C 1
ATOM 1331 O O . GLU A 1 178 ? -6.424 13.269 -3.603 1.00 89.94 178 GLU A O 1
ATOM 1336 N N . GLY A 1 179 ? -5.738 14.209 -5.523 1.00 89.94 179 GLY A N 1
ATOM 1337 C CA . GLY A 1 179 ? -5.700 15.576 -5.007 1.00 89.94 179 GLY A CA 1
ATOM 1338 C C . GLY A 1 179 ? -4.514 15.840 -4.077 1.00 89.94 179 GLY A C 1
ATOM 1339 O O . GLY A 1 179 ? -3.450 15.245 -4.197 1.00 89.94 179 GLY A O 1
ATOM 1340 N N . THR A 1 180 ? -4.676 16.768 -3.133 1.00 89.38 180 THR A N 1
ATOM 1341 C CA . THR A 1 180 ? -3.585 17.209 -2.241 1.00 89.38 180 THR A CA 1
ATOM 1342 C C . THR A 1 180 ? -3.228 16.199 -1.144 1.00 89.38 180 THR A C 1
ATOM 1344 O O . THR A 1 180 ? -2.241 16.389 -0.425 1.00 89.38 180 THR A O 1
ATOM 1347 N N . ASP A 1 181 ? -4.027 15.142 -0.983 1.00 92.25 181 ASP A N 1
ATOM 1348 C CA . ASP A 1 181 ? -3.802 14.065 -0.016 1.00 92.25 181 ASP A CA 1
ATOM 1349 C C . ASP A 1 181 ? -3.018 12.885 -0.616 1.00 92.25 181 ASP A C 1
ATOM 1351 O O . ASP A 1 181 ? -2.392 12.149 0.146 1.00 92.25 181 ASP A O 1
ATOM 1355 N N . SER A 1 182 ? -2.980 12.718 -1.946 1.00 93.38 182 SER A N 1
ATOM 1356 C CA . SER A 1 182 ? -2.441 11.505 -2.586 1.00 93.38 182 SER A CA 1
ATOM 1357 C C . SER A 1 182 ? -0.963 11.267 -2.285 1.00 93.38 182 SER A C 1
ATOM 1359 O O . SER A 1 182 ? -0.581 10.197 -1.808 1.00 93.38 182 SER A O 1
ATOM 1361 N N . ARG A 1 183 ? -0.106 12.275 -2.481 1.00 92.50 183 ARG A N 1
ATOM 1362 C CA . ARG A 1 183 ? 1.339 12.136 -2.232 1.00 92.50 183 ARG A CA 1
ATOM 1363 C C . ARG A 1 183 ? 1.674 11.846 -0.758 1.00 92.50 183 ARG A C 1
ATOM 1365 O O . ARG A 1 183 ? 2.412 10.886 -0.519 1.00 92.50 183 ARG A O 1
ATOM 1372 N N . PRO A 1 184 ? 1.161 12.598 0.240 1.00 94.56 184 PRO A N 1
ATOM 1373 C CA . PRO A 1 184 ? 1.387 12.260 1.647 1.00 94.56 184 PRO A CA 1
ATOM 1374 C C . PRO A 1 184 ? 0.768 10.916 2.056 1.00 94.56 184 PRO A C 1
ATOM 1376 O O . PRO A 1 184 ? 1.375 10.185 2.836 1.00 94.56 184 PRO A O 1
ATOM 1379 N N . ALA A 1 185 ? -0.397 10.548 1.511 1.00 96.44 185 ALA A N 1
ATOM 1380 C CA . ALA A 1 185 ? -1.010 9.248 1.777 1.00 96.44 185 ALA A CA 1
ATOM 1381 C C . ALA A 1 185 ? -0.138 8.099 1.252 1.00 96.44 185 ALA A C 1
ATOM 1383 O O . ALA A 1 185 ? 0.122 7.149 1.984 1.00 96.44 185 ALA A O 1
ATOM 1384 N N . LEU A 1 186 ? 0.400 8.207 0.031 1.00 95.38 186 LEU A N 1
ATOM 1385 C CA . LEU A 1 186 ? 1.334 7.218 -0.513 1.00 95.38 186 LEU A CA 1
ATOM 1386 C C . LEU A 1 186 ? 2.575 7.056 0.377 1.00 95.38 186 LEU A C 1
ATOM 1388 O O . LEU A 1 186 ? 2.988 5.930 0.652 1.00 95.38 186 LEU A O 1
ATOM 1392 N N . ARG A 1 187 ? 3.155 8.166 0.854 1.00 94.94 187 ARG A N 1
ATOM 1393 C CA . ARG A 1 187 ? 4.280 8.151 1.807 1.00 94.94 187 ARG A CA 1
ATOM 1394 C C . ARG A 1 187 ? 3.923 7.389 3.080 1.00 94.94 187 ARG A C 1
ATOM 1396 O O . ARG A 1 187 ? 4.646 6.465 3.453 1.00 94.94 187 ARG A O 1
ATOM 1403 N N . LEU A 1 188 ? 2.766 7.701 3.664 1.00 96.81 188 LEU A N 1
ATOM 1404 C CA . LEU A 1 188 ? 2.259 7.024 4.852 1.00 96.81 188 LEU A CA 1
ATOM 1405 C C . LEU A 1 188 ? 2.082 5.514 4.633 1.00 96.81 188 LEU A C 1
ATOM 1407 O O . LEU A 1 188 ? 2.533 4.711 5.448 1.00 96.81 188 LEU A O 1
ATOM 1411 N N . TRP A 1 189 ? 1.452 5.107 3.532 1.00 97.94 189 TRP A N 1
ATOM 1412 C CA . TRP A 1 189 ? 1.200 3.693 3.252 1.00 97.94 189 TRP A CA 1
ATOM 1413 C C . TRP A 1 189 ? 2.481 2.889 3.084 1.00 97.94 189 TRP A C 1
ATOM 1415 O O . TRP A 1 189 ? 2.561 1.771 3.587 1.00 97.94 189 TRP A O 1
ATOM 1425 N N . ARG A 1 190 ? 3.513 3.464 2.460 1.00 96.31 190 ARG A N 1
ATOM 1426 C CA . ARG A 1 190 ? 4.828 2.814 2.381 1.00 96.31 190 ARG A CA 1
ATOM 1427 C C . ARG A 1 190 ? 5.476 2.689 3.756 1.00 96.31 190 ARG A C 1
ATOM 1429 O O . ARG A 1 190 ? 5.930 1.603 4.097 1.00 96.31 190 ARG A O 1
ATOM 1436 N N . ALA A 1 191 ? 5.462 3.754 4.558 1.00 96.56 191 ALA A N 1
ATOM 1437 C CA . ALA A 1 191 ? 6.027 3.735 5.908 1.00 96.56 191 ALA A CA 1
ATOM 1438 C C . ALA A 1 191 ? 5.333 2.710 6.827 1.00 96.56 191 ALA A C 1
ATOM 1440 O O . ALA A 1 191 ? 5.992 2.053 7.636 1.00 96.56 191 ALA A O 1
ATOM 1441 N N . LEU A 1 192 ? 4.015 2.529 6.681 1.00 97.81 192 LEU A N 1
ATOM 1442 C CA . LEU A 1 192 ? 3.253 1.502 7.399 1.00 97.81 192 LEU A CA 1
ATOM 1443 C C . LEU A 1 192 ? 3.518 0.089 6.870 1.00 97.81 192 LEU A C 1
ATOM 1445 O O . LEU A 1 192 ? 3.692 -0.829 7.667 1.00 97.81 192 LEU A O 1
ATOM 1449 N N . ALA A 1 193 ? 3.598 -0.095 5.550 1.00 97.50 193 ALA A N 1
ATOM 1450 C CA . ALA A 1 193 ? 3.934 -1.388 4.955 1.00 97.50 193 ALA A CA 1
ATOM 1451 C C . ALA A 1 193 ? 5.315 -1.880 5.415 1.00 97.50 193 ALA A C 1
ATOM 1453 O O . ALA A 1 193 ? 5.445 -3.026 5.838 1.00 97.50 193 ALA A O 1
ATOM 1454 N N . ARG A 1 194 ? 6.323 -0.996 5.436 1.00 96.75 194 ARG A N 1
ATOM 1455 C CA . ARG A 1 194 ? 7.663 -1.325 5.946 1.00 96.75 194 ARG A CA 1
ATOM 1456 C C . ARG A 1 194 ? 7.676 -1.650 7.448 1.00 96.75 194 ARG A C 1
ATOM 1458 O O . ARG A 1 194 ? 8.597 -2.295 7.927 1.00 96.75 194 ARG A O 1
ATOM 1465 N N . ARG A 1 195 ? 6.670 -1.235 8.218 1.00 97.00 195 ARG A N 1
ATOM 1466 C CA . ARG A 1 195 ? 6.559 -1.537 9.658 1.00 97.00 195 ARG A CA 1
ATOM 1467 C C . ARG A 1 195 ? 5.812 -2.823 9.980 1.00 97.00 195 ARG A C 1
ATOM 1469 O O . ARG A 1 195 ? 5.732 -3.192 11.147 1.00 97.00 195 ARG A O 1
ATOM 1476 N N . CYS A 1 196 ? 5.280 -3.506 8.975 1.00 97.00 196 CYS A N 1
ATOM 1477 C CA . CYS A 1 196 ? 4.692 -4.828 9.137 1.00 97.00 196 CYS A CA 1
ATOM 1478 C C . CYS A 1 196 ? 5.827 -5.862 9.211 1.00 97.00 196 CYS A C 1
ATOM 1480 O O . CYS A 1 196 ? 6.218 -6.449 8.203 1.00 97.00 196 CYS A O 1
ATOM 1482 N N . VAL A 1 197 ? 6.413 -5.996 10.401 1.00 96.81 197 VAL A N 1
ATOM 1483 C CA . VAL A 1 197 ? 7.604 -6.812 10.683 1.00 96.81 197 VAL A CA 1
ATOM 1484 C C . VAL A 1 197 ? 7.239 -8.136 11.355 1.00 96.81 197 VAL A C 1
ATOM 1486 O O . VAL A 1 197 ? 6.159 -8.272 11.931 1.00 96.81 197 VAL A O 1
ATOM 1489 N N . GLY A 1 198 ? 8.150 -9.109 11.289 1.00 94.06 198 GLY A N 1
ATOM 1490 C CA . GLY A 1 198 ? 8.012 -10.373 12.014 1.00 94.06 198 GLY A CA 1
ATOM 1491 C C . GLY A 1 198 ? 6.720 -11.131 11.654 1.00 94.06 198 GLY A C 1
ATOM 1492 O O . GLY A 1 198 ? 6.382 -11.223 10.468 1.00 94.06 198 GLY A O 1
ATOM 1493 N N . PRO A 1 199 ? 5.972 -11.652 12.647 1.00 94.75 199 PRO A N 1
ATOM 1494 C CA . PRO A 1 199 ? 4.704 -12.362 12.434 1.00 94.75 199 PRO A CA 1
ATOM 1495 C C . PRO A 1 199 ? 3.607 -11.519 11.766 1.00 94.75 199 PRO A C 1
ATOM 1497 O O . PRO A 1 199 ? 2.647 -12.059 11.222 1.00 94.75 199 PRO A O 1
ATOM 1500 N N . TYR A 1 200 ? 3.745 -10.192 11.766 1.00 96.50 200 TYR A N 1
ATOM 1501 C CA . TYR A 1 200 ? 2.750 -9.266 11.227 1.00 96.50 200 TYR A CA 1
ATOM 1502 C C . TYR A 1 200 ? 2.901 -9.002 9.722 1.00 96.50 200 TYR A C 1
ATOM 1504 O O . TYR A 1 200 ? 2.255 -8.097 9.195 1.00 96.50 200 TYR A O 1
ATOM 1512 N N . GLY A 1 201 ? 3.709 -9.785 9.000 1.00 95.62 201 GLY A N 1
ATOM 1513 C CA . GLY A 1 201 ? 3.931 -9.612 7.559 1.00 95.62 201 GLY A CA 1
ATOM 1514 C C . GLY A 1 201 ? 2.647 -9.600 6.714 1.00 95.62 201 GLY A C 1
ATOM 1515 O O . GLY A 1 201 ? 2.535 -8.796 5.788 1.00 95.62 201 GLY A O 1
ATOM 1516 N N . GLU A 1 202 ? 1.642 -10.408 7.065 1.00 96.56 202 GLU A N 1
ATOM 1517 C CA . GLU A 1 202 ? 0.340 -10.443 6.371 1.00 96.56 202 GLU A CA 1
ATOM 1518 C C . GLU A 1 202 ? -0.439 -9.124 6.521 1.00 96.56 202 GLU A C 1
ATOM 1520 O O . GLU A 1 202 ? -1.134 -8.685 5.603 1.00 96.56 202 GLU A O 1
ATOM 1525 N N . HIS A 1 203 ? -0.246 -8.406 7.637 1.00 97.44 203 HIS A N 1
ATOM 1526 C CA . HIS A 1 203 ? -0.908 -7.121 7.881 1.00 97.44 203 HIS A CA 1
ATOM 1527 C C . HIS A 1 203 ? -0.456 -6.041 6.890 1.00 97.44 203 HIS A C 1
ATOM 1529 O O . HIS A 1 203 ? -1.161 -5.040 6.723 1.00 97.44 203 HIS A O 1
ATOM 1535 N N . ALA A 1 204 ? 0.671 -6.257 6.194 1.00 97.50 204 ALA A N 1
ATOM 1536 C CA . ALA A 1 204 ? 1.168 -5.383 5.137 1.00 97.50 204 ALA A CA 1
ATOM 1537 C C . ALA A 1 204 ? 0.238 -5.335 3.919 1.00 97.50 204 ALA A C 1
ATOM 1539 O O . ALA A 1 204 ? 0.264 -4.349 3.181 1.00 97.50 204 ALA A O 1
ATOM 1540 N N . ALA A 1 205 ? -0.608 -6.348 3.705 1.00 97.94 205 ALA A N 1
ATOM 1541 C CA . ALA A 1 205 ? -1.485 -6.409 2.540 1.00 97.94 205 ALA A CA 1
ATOM 1542 C C . ALA A 1 205 ? -2.389 -5.171 2.431 1.00 97.94 205 ALA A C 1
ATOM 1544 O O . ALA A 1 205 ? -2.518 -4.591 1.350 1.00 97.94 205 ALA A O 1
ATOM 1545 N N . ALA A 1 206 ? -2.940 -4.689 3.550 1.00 97.81 206 ALA A N 1
ATOM 1546 C CA . ALA A 1 206 ? -3.768 -3.485 3.583 1.00 97.81 206 ALA A CA 1
ATOM 1547 C C . ALA A 1 206 ? -3.011 -2.203 3.153 1.00 97.81 206 ALA A C 1
ATOM 1549 O O . ALA A 1 206 ? -3.432 -1.583 2.169 1.00 97.81 206 ALA A O 1
ATOM 1550 N N . PRO A 1 207 ? -1.906 -1.785 3.807 1.00 98.06 207 PRO A N 1
ATOM 1551 C CA . PRO A 1 207 ? -1.152 -0.602 3.393 1.00 98.06 207 PRO A CA 1
ATOM 1552 C C . PRO A 1 207 ? -0.506 -0.753 2.008 1.00 98.06 207 PRO A C 1
ATOM 1554 O O . PRO A 1 207 ? -0.509 0.211 1.247 1.00 98.06 207 PRO A O 1
ATOM 1557 N N . LEU A 1 208 ? -0.026 -1.938 1.617 1.00 98.38 208 LEU A N 1
ATOM 1558 C CA . LEU A 1 208 ? 0.521 -2.167 0.271 1.00 98.38 208 LEU A CA 1
ATOM 1559 C C . LEU A 1 208 ? -0.546 -1.998 -0.815 1.00 98.38 208 LEU A C 1
ATOM 1561 O O . LEU A 1 208 ? -0.297 -1.357 -1.835 1.00 98.38 208 LEU A O 1
ATOM 1565 N N . THR A 1 209 ? -1.760 -2.497 -0.570 1.00 98.31 209 THR A N 1
ATOM 1566 C CA . THR A 1 209 ? -2.891 -2.308 -1.488 1.00 98.31 209 THR A CA 1
ATOM 1567 C C . THR A 1 209 ? -3.259 -0.832 -1.620 1.00 98.31 209 THR A C 1
ATOM 1569 O O . THR A 1 209 ? -3.477 -0.353 -2.731 1.00 98.31 209 THR A O 1
ATOM 1572 N N . LEU A 1 210 ? -3.286 -0.089 -0.507 1.00 98.19 210 LEU A N 1
ATOM 1573 C CA . LEU A 1 210 ? -3.533 1.355 -0.523 1.00 98.19 210 LEU A CA 1
ATOM 1574 C C . LEU A 1 210 ? -2.425 2.110 -1.270 1.00 98.19 210 LEU A C 1
ATOM 1576 O O . LEU A 1 210 ? -2.729 2.964 -2.099 1.00 98.19 210 LEU A O 1
ATOM 1580 N N . ALA A 1 211 ? -1.153 1.769 -1.047 1.00 97.94 211 ALA A N 1
ATOM 1581 C CA . ALA A 1 211 ? -0.030 2.346 -1.785 1.00 97.94 211 ALA A CA 1
ATOM 1582 C C . ALA A 1 211 ? -0.154 2.086 -3.295 1.00 97.94 211 ALA A C 1
ATOM 1584 O O . ALA A 1 211 ? 0.005 3.008 -4.096 1.00 97.94 211 ALA A O 1
ATOM 1585 N N . GLY A 1 212 ? -0.497 0.853 -3.681 1.00 97.38 212 GLY A N 1
ATOM 1586 C CA . GLY A 1 212 ? -0.735 0.483 -5.073 1.00 97.38 212 GLY A CA 1
ATOM 1587 C C . GLY A 1 212 ? -1.906 1.239 -5.697 1.00 97.38 212 GLY A C 1
ATOM 1588 O O . GLY A 1 212 ? -1.792 1.733 -6.818 1.00 97.38 212 GLY A O 1
ATOM 1589 N N . TRP A 1 213 ? -3.000 1.401 -4.950 1.00 97.50 213 TRP A N 1
ATOM 1590 C CA . TRP A 1 213 ? -4.177 2.160 -5.373 1.00 97.50 213 TRP A CA 1
ATOM 1591 C C . TRP A 1 213 ? -3.871 3.639 -5.627 1.00 97.50 213 TRP A C 1
ATOM 1593 O O . TRP A 1 213 ? -4.244 4.174 -6.675 1.00 97.50 213 TRP A O 1
ATOM 1603 N N . VAL A 1 214 ? -3.160 4.293 -4.704 1.00 9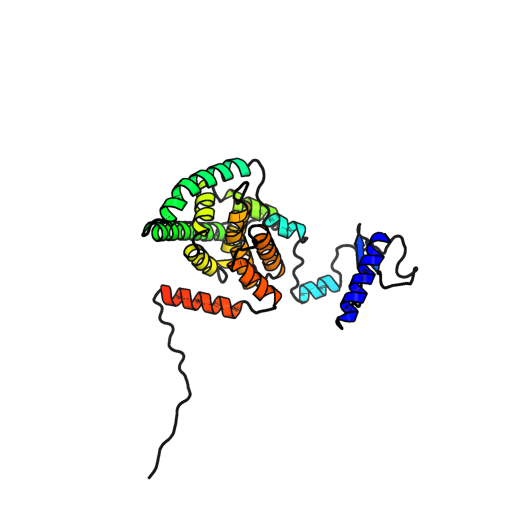7.19 214 VAL A N 1
ATOM 1604 C CA . VAL A 1 214 ? -2.766 5.700 -4.863 1.00 97.19 214 VAL A CA 1
ATOM 1605 C C . VAL A 1 214 ? -1.790 5.862 -6.029 1.00 97.19 214 VAL A C 1
ATOM 1607 O O . VAL A 1 214 ? -1.994 6.724 -6.879 1.00 97.19 214 VAL A O 1
ATOM 1610 N N . ALA A 1 215 ? -0.772 5.001 -6.131 1.00 95.00 215 ALA A N 1
ATOM 1611 C CA . ALA A 1 215 ? 0.176 5.043 -7.243 1.00 95.00 215 ALA A CA 1
ATOM 1612 C C . ALA A 1 215 ? -0.526 4.865 -8.598 1.00 95.00 215 ALA A C 1
ATOM 1614 O O . ALA A 1 215 ? -0.254 5.610 -9.538 1.00 95.00 215 ALA A O 1
ATOM 1615 N N . TRP A 1 216 ? -1.478 3.931 -8.694 1.00 95.25 216 TRP A N 1
ATOM 1616 C CA . TRP A 1 216 ? -2.236 3.725 -9.926 1.00 95.25 216 TRP A CA 1
ATOM 1617 C C . TRP A 1 216 ? -3.096 4.943 -10.273 1.00 95.25 216 TRP A C 1
ATOM 1619 O O . TRP A 1 216 ? -3.120 5.368 -11.428 1.00 95.25 216 TRP A O 1
ATOM 1629 N N . SER A 1 217 ? -3.745 5.535 -9.268 1.00 94.06 217 SER A N 1
ATOM 1630 C CA . SER A 1 217 ? -4.600 6.718 -9.418 1.00 94.06 217 SER A CA 1
ATOM 1631 C C . SER A 1 217 ? -3.833 7.961 -9.878 1.00 94.06 217 SER A C 1
ATOM 1633 O O . SER A 1 217 ? -4.384 8.769 -10.625 1.00 94.06 217 SER A O 1
ATOM 1635 N N . GLU A 1 218 ? -2.566 8.091 -9.487 1.00 91.19 218 GLU A N 1
ATOM 1636 C CA . GLU A 1 218 ? -1.655 9.169 -9.901 1.00 91.19 218 GLU A CA 1
ATOM 1637 C C . GLU A 1 218 ? -0.933 8.872 -11.236 1.00 91.19 218 GLU A C 1
ATOM 1639 O O . GLU A 1 218 ? -0.099 9.655 -11.687 1.00 91.19 218 GLU A O 1
ATOM 1644 N N . GLY A 1 219 ? -1.231 7.738 -11.884 1.00 89.44 219 GLY A N 1
ATOM 1645 C CA . GLY A 1 219 ? -0.636 7.340 -13.167 1.00 89.44 219 GLY A CA 1
ATOM 1646 C C . GLY A 1 219 ? 0.728 6.648 -13.057 1.00 89.44 219 GLY A C 1
ATOM 1647 O O . GLY A 1 219 ? 1.334 6.288 -14.068 1.00 89.44 219 GLY A O 1
ATOM 1648 N N . ASP A 1 220 ? 1.209 6.389 -11.844 1.00 89.75 220 ASP A N 1
ATOM 1649 C CA . ASP A 1 220 ? 2.464 5.696 -11.565 1.00 89.75 220 ASP A CA 1
ATOM 1650 C C . ASP A 1 220 ? 2.295 4.170 -11.625 1.00 89.75 220 ASP A C 1
ATOM 1652 O O . ASP A 1 220 ? 2.301 3.448 -10.622 1.00 89.75 220 ASP A O 1
ATOM 1656 N N . ARG A 1 221 ? 2.128 3.670 -12.853 1.00 90.38 221 ARG A N 1
ATOM 1657 C CA . ARG A 1 221 ? 1.891 2.246 -13.135 1.00 90.38 221 ARG A CA 1
ATOM 1658 C C . ARG A 1 221 ? 2.996 1.318 -12.607 1.00 90.38 221 ARG A C 1
ATOM 1660 O O . ARG A 1 221 ? 2.642 0.279 -12.051 1.00 90.38 221 ARG A O 1
ATOM 1667 N N . PRO A 1 222 ? 4.303 1.630 -12.741 1.00 90.12 222 PRO A N 1
ATOM 1668 C CA . PRO A 1 222 ? 5.350 0.759 -12.212 1.00 90.12 222 PRO A CA 1
ATOM 1669 C C . PRO A 1 222 ? 5.253 0.581 -10.693 1.00 90.12 222 PRO A C 1
ATOM 1671 O O . PRO A 1 222 ? 5.286 -0.553 -10.216 1.00 90.12 222 PRO A O 1
ATOM 1674 N N . SER A 1 223 ? 5.073 1.666 -9.928 1.00 91.12 223 SER A N 1
ATOM 1675 C CA . SER A 1 223 ? 4.963 1.559 -8.465 1.00 91.12 223 SER A CA 1
ATOM 1676 C C . SER A 1 223 ? 3.672 0.867 -8.046 1.00 91.12 223 SER A C 1
ATOM 1678 O O . SER A 1 223 ? 3.686 0.081 -7.100 1.00 91.12 223 SER A O 1
ATOM 1680 N N . ALA A 1 224 ? 2.574 1.121 -8.767 1.00 94.88 224 ALA A N 1
ATOM 1681 C CA . ALA A 1 224 ? 1.302 0.450 -8.538 1.00 94.88 224 ALA A CA 1
ATOM 1682 C C . ALA A 1 224 ? 1.435 -1.068 -8.654 1.00 94.88 224 ALA A C 1
ATOM 1684 O O . ALA A 1 224 ? 1.043 -1.792 -7.740 1.00 94.88 224 ALA A O 1
ATOM 1685 N N . ARG A 1 225 ? 2.052 -1.540 -9.745 1.00 94.75 225 ARG A N 1
ATOM 1686 C CA . ARG A 1 225 ? 2.294 -2.965 -9.974 1.00 94.75 225 ARG A CA 1
ATOM 1687 C C . ARG A 1 225 ? 3.102 -3.582 -8.840 1.00 94.75 225 ARG A C 1
ATOM 1689 O O . ARG A 1 225 ? 2.669 -4.564 -8.257 1.00 94.75 225 ARG A O 1
ATOM 1696 N N . ILE A 1 226 ? 4.235 -2.975 -8.496 1.00 95.06 226 ILE A N 1
ATOM 1697 C CA . ILE A 1 226 ? 5.136 -3.505 -7.466 1.00 95.06 226 ILE A CA 1
ATOM 1698 C C . ILE A 1 226 ? 4.439 -3.573 -6.106 1.00 95.06 226 ILE A C 1
ATOM 1700 O O . ILE A 1 226 ? 4.573 -4.570 -5.402 1.00 95.06 226 ILE A O 1
ATOM 1704 N N . ALA A 1 227 ? 3.671 -2.544 -5.743 1.00 97.06 227 ALA A N 1
ATOM 1705 C CA . ALA A 1 227 ? 2.942 -2.522 -4.482 1.00 97.06 227 ALA A CA 1
ATOM 1706 C C . ALA A 1 227 ? 1.830 -3.579 -4.425 1.00 97.06 227 ALA A C 1
ATOM 1708 O O . ALA A 1 227 ? 1.694 -4.251 -3.406 1.00 97.06 227 ALA A O 1
ATOM 1709 N N . LEU A 1 228 ? 1.077 -3.773 -5.513 1.00 97.38 228 LEU A N 1
ATOM 1710 C CA . LEU A 1 228 ? 0.034 -4.8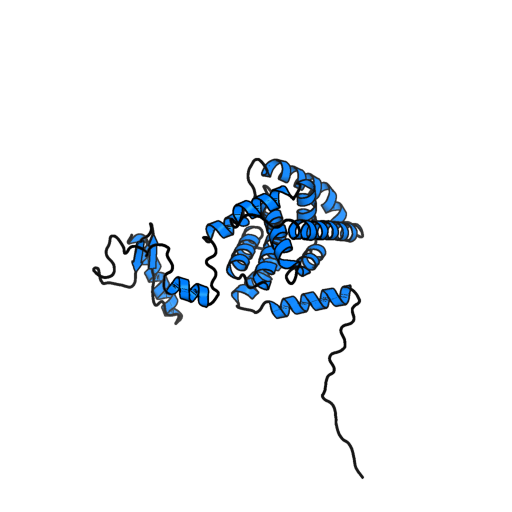01 -5.594 1.00 97.38 228 LEU A CA 1
ATOM 1711 C C . LEU A 1 228 ? 0.622 -6.221 -5.624 1.00 97.38 228 LEU A C 1
ATOM 1713 O O . LEU A 1 228 ? 0.123 -7.095 -4.918 1.00 97.38 228 LEU A O 1
ATOM 1717 N N . ASP A 1 229 ? 1.715 -6.437 -6.359 1.00 96.56 229 ASP A N 1
ATOM 1718 C CA . ASP A 1 229 ? 2.459 -7.704 -6.367 1.00 96.56 229 ASP A CA 1
ATOM 1719 C C . ASP A 1 229 ? 3.013 -8.021 -4.970 1.00 96.56 229 ASP A C 1
ATOM 1721 O O . ASP A 1 229 ? 2.993 -9.167 -4.525 1.00 96.56 229 ASP A O 1
ATOM 1725 N N . HIS A 1 230 ? 3.513 -7.012 -4.250 1.00 96.69 230 HIS A N 1
ATOM 1726 C CA . HIS A 1 230 ? 3.983 -7.179 -2.876 1.00 96.69 230 HIS A CA 1
ATOM 1727 C C . HIS A 1 230 ? 2.819 -7.460 -1.914 1.00 96.69 230 HIS A C 1
ATOM 1729 O O . HIS A 1 230 ? 2.942 -8.346 -1.076 1.00 96.69 230 HIS A O 1
ATOM 1735 N N . ALA A 1 231 ? 1.668 -6.794 -2.077 1.00 97.69 231 ALA A N 1
ATOM 1736 C CA . ALA A 1 231 ? 0.471 -7.060 -1.276 1.00 97.69 231 ALA A CA 1
ATOM 1737 C C . ALA A 1 231 ? 0.013 -8.522 -1.399 1.00 97.69 231 ALA A C 1
ATOM 1739 O O . ALA A 1 231 ? -0.256 -9.159 -0.387 1.00 97.69 231 ALA A O 1
ATOM 1740 N N . LEU A 1 232 ? -0.014 -9.061 -2.623 1.00 97.50 232 LEU A N 1
ATOM 1741 C CA . LEU A 1 232 ? -0.401 -10.451 -2.893 1.00 97.50 232 LEU A CA 1
ATOM 1742 C C . LEU A 1 232 ? 0.658 -11.478 -2.472 1.00 97.50 232 LEU A C 1
ATOM 1744 O O . LEU A 1 232 ? 0.330 -12.641 -2.267 1.00 97.50 232 LEU A O 1
ATOM 1748 N N . ARG A 1 233 ? 1.927 -11.072 -2.345 1.00 96.31 233 ARG A N 1
ATOM 1749 C CA . ARG A 1 233 ? 2.958 -11.904 -1.706 1.00 96.31 233 ARG A CA 1
ATOM 1750 C C . ARG A 1 233 ? 2.782 -11.964 -0.191 1.00 96.31 233 ARG A C 1
ATOM 1752 O O . ARG A 1 233 ? 3.065 -13.008 0.385 1.00 96.31 233 ARG A O 1
ATOM 1759 N N . SER A 1 234 ? 2.353 -10.863 0.428 1.00 95.44 234 SER A N 1
ATOM 1760 C CA . SER A 1 234 ? 2.065 -10.799 1.864 1.00 95.44 234 SER A CA 1
ATOM 1761 C C . SER A 1 234 ? 0.797 -11.567 2.236 1.00 95.44 234 SER A C 1
ATOM 1763 O O . SER A 1 234 ? 0.818 -12.295 3.216 1.00 95.44 234 SER A O 1
ATOM 1765 N N . ASP A 1 235 ? -0.280 -11.422 1.463 1.00 96.94 235 ASP A N 1
ATOM 1766 C CA . ASP A 1 235 ? -1.530 -12.174 1.620 1.00 96.94 235 ASP A CA 1
ATOM 1767 C C . ASP A 1 235 ? -2.128 -12.459 0.223 1.00 96.94 235 ASP A C 1
ATOM 1769 O O . ASP A 1 235 ? -2.707 -11.558 -0.405 1.00 96.94 235 ASP A O 1
ATOM 1773 N N . PRO A 1 236 ? -1.998 -13.700 -0.290 1.00 96.62 236 PRO A N 1
ATOM 1774 C CA . PRO A 1 236 ? -2.516 -14.087 -1.603 1.00 96.62 236 PRO A CA 1
ATOM 1775 C C . PRO A 1 236 ? -4.038 -13.977 -1.739 1.00 96.62 236 PRO A C 1
ATOM 1777 O O . PRO A 1 236 ? -4.544 -13.791 -2.852 1.00 96.62 236 PRO A O 1
ATOM 1780 N N . ASP A 1 237 ? -4.768 -14.078 -0.628 1.00 96.00 237 ASP A N 1
ATOM 1781 C CA . ASP A 1 237 ? -6.228 -14.086 -0.589 1.00 96.00 237 ASP A CA 1
ATOM 1782 C C . ASP A 1 237 ? -6.821 -12.700 -0.296 1.00 96.00 237 ASP A C 1
ATOM 1784 O O . ASP A 1 237 ? -8.049 -12.536 -0.311 1.00 96.00 237 ASP A O 1
ATOM 1788 N N . TYR A 1 238 ? -5.979 -11.667 -0.144 1.00 96.81 238 TYR A N 1
ATOM 1789 C CA . TYR A 1 238 ? -6.419 -10.299 0.112 1.00 96.81 238 TYR A CA 1
ATOM 1790 C C . TYR A 1 238 ? -7.273 -9.751 -1.041 1.00 96.81 238 TYR A C 1
ATOM 1792 O O . TYR A 1 238 ? -6.786 -9.231 -2.051 1.00 96.81 238 TYR A O 1
ATOM 1800 N N . VAL A 1 239 ? -8.596 -9.842 -0.881 1.00 96.25 239 VAL A N 1
ATOM 1801 C CA . VAL A 1 239 ? -9.588 -9.601 -1.944 1.00 96.25 239 VAL A CA 1
ATOM 1802 C C . VAL A 1 239 ? -9.394 -8.252 -2.633 1.00 96.25 239 VAL A C 1
ATOM 1804 O O . VAL A 1 239 ? -9.490 -8.163 -3.855 1.00 96.25 239 VAL A O 1
ATOM 1807 N N . PHE A 1 240 ? -9.096 -7.196 -1.872 1.00 94.94 240 PHE A N 1
ATOM 1808 C CA . PHE A 1 240 ? -8.934 -5.865 -2.454 1.00 94.94 240 PHE A CA 1
ATOM 1809 C C . PHE A 1 240 ? -7.683 -5.770 -3.340 1.00 94.94 240 PHE A C 1
ATOM 1811 O O . PHE A 1 240 ? -7.770 -5.226 -4.440 1.00 94.94 240 PHE A O 1
ATOM 1818 N N . ALA A 1 241 ? -6.566 -6.385 -2.931 1.00 96.88 241 ALA A N 1
ATOM 1819 C CA . ALA A 1 241 ? -5.362 -6.476 -3.758 1.00 96.88 241 ALA A CA 1
ATOM 1820 C C . ALA A 1 241 ? -5.640 -7.265 -5.038 1.00 96.88 241 ALA A C 1
ATOM 1822 O O . ALA A 1 241 ? -5.283 -6.808 -6.119 1.00 96.88 241 ALA A O 1
ATOM 1823 N N . ARG A 1 242 ? -6.338 -8.406 -4.944 1.00 97.38 242 ARG A N 1
ATOM 1824 C CA . ARG A 1 242 ? -6.676 -9.237 -6.112 1.00 97.38 242 ARG A CA 1
ATOM 1825 C C . ARG A 1 242 ? -7.522 -8.481 -7.132 1.00 97.38 242 ARG A C 1
ATOM 1827 O O . ARG A 1 242 ? -7.258 -8.575 -8.330 1.00 97.38 242 ARG A O 1
ATOM 1834 N N . LEU A 1 243 ? -8.525 -7.735 -6.665 1.00 95.44 243 LEU A N 1
ATOM 1835 C CA . LEU A 1 243 ? -9.397 -6.936 -7.527 1.00 95.44 243 LEU A CA 1
ATOM 1836 C C . LEU A 1 243 ? -8.619 -5.818 -8.230 1.00 95.44 243 LEU A C 1
ATOM 1838 O O . LEU A 1 243 ? -8.724 -5.690 -9.449 1.00 95.44 243 LEU A O 1
ATOM 1842 N N . LEU A 1 244 ? -7.810 -5.054 -7.488 1.00 95.19 244 LEU A N 1
ATOM 1843 C CA . LEU A 1 244 ? -7.001 -3.980 -8.071 1.00 95.19 244 LEU A CA 1
ATOM 1844 C C . LEU A 1 244 ? -5.928 -4.519 -9.017 1.00 95.19 244 LEU A C 1
ATOM 1846 O O . LEU A 1 244 ? -5.774 -3.998 -10.115 1.00 95.19 244 LEU A O 1
ATOM 1850 N N . HIS A 1 245 ? -5.224 -5.583 -8.632 1.00 95.44 245 HIS A N 1
ATOM 1851 C CA . HIS A 1 245 ? -4.193 -6.213 -9.453 1.00 95.44 245 HIS A CA 1
ATOM 1852 C C . HIS A 1 245 ? -4.767 -6.754 -10.767 1.00 95.44 245 HIS A C 1
ATOM 1854 O O . HIS A 1 245 ? -4.178 -6.557 -11.829 1.00 95.44 245 HIS A O 1
ATOM 1860 N N . ARG A 1 246 ? -5.946 -7.389 -10.722 1.00 93.56 246 ARG A N 1
ATOM 1861 C CA . ARG A 1 246 ? -6.638 -7.840 -11.933 1.00 93.56 246 ARG A CA 1
ATOM 1862 C C . ARG A 1 246 ? -7.032 -6.666 -12.825 1.00 93.56 246 ARG A C 1
ATOM 1864 O O . ARG A 1 246 ? -6.641 -6.650 -13.984 1.00 93.56 246 ARG A O 1
ATOM 1871 N N . ALA A 1 247 ? -7.733 -5.670 -12.282 1.00 93.00 247 ALA A N 1
ATOM 1872 C CA . ALA A 1 247 ? -8.159 -4.499 -13.050 1.00 93.00 247 ALA A CA 1
ATOM 1873 C C . ALA A 1 247 ? -6.965 -3.748 -13.675 1.00 93.00 247 ALA A C 1
ATOM 1875 O O . ALA A 1 247 ? -7.025 -3.317 -14.827 1.00 93.00 247 ALA A O 1
ATOM 1876 N N . PHE A 1 248 ? -5.856 -3.649 -12.938 1.00 91.19 248 PHE A N 1
ATOM 1877 C CA . PHE A 1 248 ? -4.611 -3.054 -13.412 1.00 91.19 248 PHE A CA 1
ATOM 1878 C C . PHE A 1 248 ? -3.999 -3.826 -14.594 1.00 91.19 248 PHE A C 1
ATOM 1880 O O . PHE A 1 248 ? -3.594 -3.210 -15.585 1.00 91.19 248 PHE A O 1
ATOM 1887 N N . ASN A 1 249 ? -3.941 -5.160 -14.506 1.00 89.62 249 ASN A N 1
ATOM 1888 C CA . ASN A 1 249 ? -3.378 -6.018 -15.556 1.00 89.62 249 ASN A CA 1
ATOM 1889 C C . ASN A 1 249 ? -4.281 -6.141 -16.786 1.00 89.62 249 ASN A C 1
ATOM 1891 O O . ASN A 1 249 ? -3.767 -6.260 -17.895 1.00 89.62 249 ASN A O 1
ATOM 1895 N N . ASP A 1 250 ? -5.597 -6.027 -16.606 1.00 91.88 250 ASP A N 1
ATOM 1896 C CA . ASP A 1 250 ? -6.573 -5.966 -17.700 1.00 91.88 250 ASP A CA 1
ATOM 1897 C C . ASP A 1 250 ? -6.527 -4.607 -18.438 1.00 91.88 250 ASP A C 1
ATOM 1899 O O . ASP A 1 250 ? -7.271 -4.377 -19.389 1.00 91.88 250 ASP A O 1
ATOM 1903 N N . GLY A 1 251 ? -5.645 -3.687 -18.022 1.00 88.25 251 GLY A N 1
ATOM 1904 C CA . GLY A 1 251 ? -5.430 -2.407 -18.692 1.00 88.25 251 GLY A CA 1
ATOM 1905 C C . GLY A 1 251 ? -6.533 -1.380 -18.440 1.00 88.25 251 GLY A C 1
ATOM 1906 O O . GLY A 1 251 ? -6.612 -0.399 -19.178 1.00 88.25 251 GLY A O 1
ATOM 1907 N N . MET A 1 252 ? -7.364 -1.578 -17.412 1.00 91.19 252 MET A N 1
ATOM 1908 C CA . MET A 1 252 ? -8.464 -0.667 -17.096 1.00 91.19 252 MET A CA 1
ATOM 1909 C C . MET A 1 252 ? -7.960 0.735 -16.719 1.00 91.19 252 MET A C 1
ATOM 1911 O O . MET A 1 252 ? -6.845 0.918 -16.223 1.00 91.19 252 MET A O 1
ATOM 1915 N N . ASP A 1 253 ? -8.814 1.735 -16.930 1.00 90.69 253 ASP A N 1
ATOM 1916 C CA . ASP A 1 253 ? -8.624 3.079 -16.384 1.00 90.69 253 ASP A CA 1
ATOM 1917 C C . ASP A 1 253 ? -9.053 3.094 -14.897 1.00 90.69 253 ASP A C 1
ATOM 1919 O O . ASP A 1 253 ? -10.090 2.502 -14.576 1.00 90.69 253 ASP A O 1
ATOM 1923 N N . PRO A 1 254 ? -8.303 3.725 -13.970 1.00 91.88 254 PRO A N 1
ATOM 1924 C CA . PRO A 1 254 ? -8.709 3.846 -12.564 1.00 91.88 254 PRO A CA 1
ATOM 1925 C C . PRO A 1 254 ? -9.922 4.774 -12.338 1.00 91.88 254 PRO A C 1
ATOM 1927 O O . PRO A 1 254 ? -10.566 4.707 -11.287 1.00 91.88 254 PRO A O 1
ATOM 1930 N N . GLU A 1 255 ? -10.272 5.640 -13.291 1.00 92.94 255 GLU A N 1
ATOM 1931 C CA . GLU A 1 255 ? -11.297 6.680 -13.153 1.00 92.94 255 GLU A CA 1
ATOM 1932 C C . GLU A 1 255 ? -12.703 6.184 -12.766 1.00 92.94 255 GLU A C 1
ATOM 1934 O O . GLU A 1 255 ? -13.327 6.808 -11.901 1.00 92.94 255 GLU A O 1
ATOM 1939 N N . PRO A 1 256 ? -13.236 5.072 -13.308 1.00 90.06 256 PRO A N 1
ATOM 1940 C CA . PRO A 1 256 ? -14.517 4.529 -12.864 1.00 90.06 256 PRO A CA 1
ATOM 1941 C C . PRO A 1 256 ? -14.522 4.177 -11.368 1.00 90.06 256 PRO A C 1
ATOM 1943 O O . PRO A 1 256 ? -15.501 4.464 -10.673 1.00 90.06 256 PRO A O 1
ATOM 1946 N N . LEU A 1 257 ? -13.418 3.622 -10.852 1.00 89.69 257 LEU A N 1
ATOM 1947 C CA . LEU A 1 257 ? -13.269 3.308 -9.428 1.00 89.69 257 LEU A CA 1
ATOM 1948 C C . LEU A 1 257 ? -13.157 4.592 -8.597 1.00 89.69 257 LEU A C 1
ATOM 1950 O O . LEU A 1 257 ? -13.849 4.718 -7.583 1.00 89.69 257 LEU A O 1
ATOM 1954 N N . ARG A 1 258 ? -12.374 5.583 -9.052 1.00 91.50 258 ARG A N 1
ATOM 1955 C CA . ARG A 1 258 ? -12.277 6.892 -8.376 1.00 91.50 258 ARG A CA 1
ATOM 1956 C C . ARG A 1 258 ? -13.641 7.573 -8.272 1.00 91.50 258 ARG A C 1
ATOM 1958 O O . ARG A 1 258 ? -14.025 8.042 -7.201 1.00 91.50 258 ARG A O 1
ATOM 1965 N N . ARG A 1 259 ? -14.432 7.551 -9.350 1.00 91.38 259 ARG A N 1
ATOM 1966 C CA . ARG A 1 259 ? -15.806 8.076 -9.366 1.00 91.38 259 ARG A CA 1
ATOM 1967 C C . ARG A 1 259 ? -16.711 7.355 -8.371 1.00 91.38 259 ARG A C 1
ATOM 1969 O O . ARG A 1 259 ? -17.502 8.018 -7.700 1.00 91.38 259 ARG A O 1
ATOM 1976 N N . CYS A 1 260 ? -16.614 6.029 -8.274 1.00 89.19 260 CYS A N 1
ATOM 1977 C CA . CYS A 1 260 ? -17.372 5.251 -7.294 1.00 89.19 260 CYS A CA 1
ATOM 1978 C C . CYS A 1 260 ? -17.034 5.694 -5.864 1.00 89.19 260 CYS A C 1
ATOM 1980 O O . CYS A 1 260 ? -17.933 6.033 -5.095 1.00 89.19 260 CYS A O 1
ATOM 1982 N N . MET A 1 261 ? -15.743 5.803 -5.543 1.00 88.50 261 MET A N 1
ATOM 1983 C CA . MET A 1 261 ? -15.278 6.250 -4.227 1.00 88.50 261 MET A CA 1
ATOM 1984 C C . MET A 1 261 ? -15.707 7.685 -3.896 1.00 88.50 261 MET A C 1
ATOM 1986 O O . MET A 1 261 ? -16.148 7.945 -2.776 1.00 88.50 261 MET A O 1
ATOM 1990 N N . ARG A 1 262 ? -15.670 8.607 -4.870 1.00 89.38 262 ARG A N 1
ATOM 1991 C CA . ARG A 1 262 ? -16.192 9.975 -4.696 1.00 89.38 262 ARG A CA 1
ATOM 1992 C C . ARG A 1 262 ? -17.686 9.986 -4.378 1.00 89.38 262 ARG A C 1
ATOM 1994 O O . ARG A 1 262 ? -18.092 10.612 -3.404 1.00 89.38 262 ARG A O 1
ATOM 2001 N N . LYS A 1 263 ? -18.498 9.243 -5.141 1.00 88.44 263 LYS A N 1
ATOM 2002 C CA . LYS A 1 263 ? -19.950 9.138 -4.900 1.00 88.44 263 LYS A CA 1
ATOM 2003 C C . LYS A 1 263 ? -20.255 8.605 -3.504 1.00 88.44 263 LYS A C 1
ATOM 2005 O O . LYS A 1 263 ? -21.133 9.127 -2.821 1.00 88.44 263 LYS A O 1
ATOM 2010 N N . GLU A 1 264 ? -19.529 7.580 -3.074 1.00 86.62 264 GLU A N 1
ATOM 2011 C CA . GLU A 1 264 ? -19.690 7.039 -1.731 1.00 86.62 264 GLU A CA 1
ATOM 2012 C C . GLU A 1 264 ? -19.304 8.043 -0.635 1.00 86.62 264 GLU A C 1
ATOM 2014 O O . GLU A 1 264 ? -20.008 8.156 0.373 1.00 86.62 264 GLU A O 1
ATOM 2019 N N . ARG A 1 265 ? -18.207 8.785 -0.825 1.00 86.31 265 ARG A N 1
ATOM 2020 C CA . ARG A 1 265 ? -17.787 9.861 0.080 1.00 86.31 265 ARG A CA 1
ATOM 2021 C C . ARG A 1 265 ? -18.855 10.951 0.178 1.00 86.31 265 ARG A C 1
ATOM 2023 O O . ARG A 1 265 ? -19.226 11.324 1.291 1.00 86.31 265 ARG A O 1
ATOM 2030 N N . ASP A 1 266 ? -19.382 11.420 -0.950 1.00 87.38 266 ASP A N 1
ATOM 2031 C CA . ASP A 1 266 ? -20.406 12.473 -1.001 1.00 87.38 266 ASP A CA 1
ATOM 2032 C C . ASP A 1 266 ? -21.713 12.037 -0.329 1.00 87.38 266 ASP A C 1
ATOM 2034 O O . ASP A 1 266 ? -22.262 12.769 0.503 1.00 87.38 266 ASP A O 1
ATOM 2038 N N . ALA A 1 267 ? -22.164 10.807 -0.608 1.00 83.62 267 ALA A N 1
ATOM 2039 C CA . ALA A 1 267 ? -23.338 10.215 0.028 1.00 83.62 267 ALA A CA 1
ATOM 2040 C C . ALA A 1 267 ? -23.187 10.152 1.557 1.00 83.62 267 ALA A C 1
ATOM 2042 O O . ALA A 1 267 ? -24.133 10.448 2.288 1.00 83.62 267 ALA A O 1
ATOM 2043 N N . ARG A 1 268 ? -21.984 9.826 2.053 1.00 85.19 268 ARG A N 1
ATOM 2044 C CA . ARG A 1 268 ? -21.671 9.813 3.491 1.00 85.19 268 ARG A CA 1
ATOM 2045 C C . ARG A 1 268 ? -21.605 11.212 4.106 1.00 85.19 268 ARG A C 1
ATOM 2047 O O . ARG A 1 268 ? -21.996 11.375 5.257 1.00 85.19 268 ARG A O 1
ATOM 2054 N N . GLN A 1 269 ? -21.105 12.206 3.373 1.00 79.06 269 GLN A N 1
ATOM 2055 C CA . GLN A 1 269 ? -20.982 13.593 3.846 1.00 79.06 269 GLN A CA 1
ATOM 2056 C C . GLN A 1 269 ? -22.299 14.380 3.757 1.00 79.06 269 GLN A C 1
ATOM 2058 O O . GLN A 1 269 ? -22.331 15.560 4.101 1.00 79.06 269 GLN A O 1
ATOM 2063 N N . GLY A 1 270 ? -23.388 13.755 3.295 1.00 66.88 270 GLY A N 1
ATOM 2064 C CA . GLY A 1 270 ? -24.682 14.419 3.133 1.00 66.88 270 GLY A CA 1
ATOM 2065 C C . GLY A 1 270 ? -24.698 15.462 2.011 1.00 66.88 270 GLY A C 1
ATOM 2066 O O . GLY A 1 270 ? -25.665 16.213 1.885 1.00 66.88 270 GLY A O 1
ATOM 2067 N N . ARG A 1 271 ? -23.659 15.506 1.164 1.00 56.72 271 ARG A N 1
ATOM 2068 C CA . ARG A 1 271 ? -23.652 16.320 -0.052 1.00 56.72 271 ARG A CA 1
ATOM 2069 C C . ARG A 1 271 ? -24.489 15.595 -1.102 1.00 56.72 271 ARG A C 1
ATOM 2071 O O . ARG A 1 271 ? -24.004 14.713 -1.803 1.00 56.72 271 ARG A O 1
ATOM 2078 N N . ARG A 1 272 ? -25.774 15.949 -1.207 1.00 42.84 272 ARG A N 1
ATOM 2079 C CA . ARG A 1 272 ? -26.589 15.575 -2.373 1.00 42.84 272 ARG A CA 1
ATOM 2080 C C . ARG A 1 272 ? -25.910 16.136 -3.623 1.00 42.84 272 ARG A C 1
ATOM 2082 O O . ARG A 1 272 ? -25.842 17.351 -3.783 1.00 42.84 272 ARG A O 1
ATOM 2089 N N . LEU A 1 273 ? -25.435 15.258 -4.504 1.00 49.66 273 LEU A N 1
ATOM 2090 C CA . LEU A 1 273 ? -25.091 15.640 -5.871 1.00 49.66 273 LEU A CA 1
ATOM 2091 C C . LEU A 1 273 ? -26.340 16.257 -6.535 1.00 49.66 273 LEU A C 1
ATOM 2093 O O . LEU A 1 273 ? -27.446 15.741 -6.319 1.00 49.66 273 LEU A O 1
ATOM 2097 N N . PRO A 1 274 ? -26.210 17.339 -7.327 1.00 41.81 274 PRO A N 1
ATOM 2098 C CA . PRO A 1 274 ? -27.296 17.790 -8.185 1.00 41.81 274 PRO A CA 1
ATOM 2099 C C . PRO A 1 274 ? -27.696 16.620 -9.084 1.00 41.81 274 PRO A C 1
ATOM 2101 O O . PRO A 1 274 ? -26.831 15.961 -9.661 1.00 41.81 274 PRO A O 1
ATOM 2104 N N . ARG A 1 275 ? -28.998 16.329 -9.173 1.00 38.78 275 ARG A N 1
ATOM 2105 C CA . ARG A 1 275 ? -29.515 15.372 -10.156 1.00 38.78 275 ARG A CA 1
ATOM 2106 C C . ARG A 1 275 ? -29.036 15.829 -11.532 1.00 38.78 275 ARG A C 1
ATOM 2108 O O . ARG A 1 275 ? -29.347 16.953 -11.920 1.00 38.78 275 ARG A O 1
ATOM 2115 N N . GLU A 1 276 ? -28.275 14.984 -12.226 1.00 41.00 276 GLU A N 1
ATOM 2116 C CA . GLU A 1 276 ? -27.985 15.183 -13.645 1.00 41.00 276 GLU A CA 1
ATOM 2117 C C . GLU A 1 276 ? -29.328 15.386 -14.358 1.00 41.00 276 GLU A C 1
ATOM 2119 O O . GLU A 1 276 ? -30.251 14.580 -14.230 1.00 41.00 276 GLU A O 1
ATOM 2124 N N . HIS A 1 277 ? -29.468 16.552 -14.986 1.00 40.78 277 HIS A N 1
ATOM 2125 C CA . HIS A 1 277 ? -30.637 16.930 -15.758 1.00 40.78 277 HIS A CA 1
ATOM 2126 C C . HIS A 1 277 ? -30.608 16.096 -17.036 1.00 40.78 277 HIS A C 1
ATOM 2128 O O . HIS A 1 277 ? -29.713 16.280 -17.853 1.00 40.78 277 HIS A O 1
ATOM 2134 N N . ASP A 1 278 ? -31.543 15.159 -17.163 1.00 38.44 278 ASP A N 1
ATOM 2135 C CA . ASP A 1 278 ? -31.753 14.358 -18.365 1.00 38.44 278 ASP A CA 1
ATOM 2136 C C . ASP A 1 278 ? -32.495 15.223 -19.404 1.00 38.44 278 ASP A C 1
ATOM 2138 O O . ASP A 1 278 ? -33.682 15.516 -19.211 1.00 38.44 278 ASP A O 1
ATOM 2142 N N . PRO A 1 279 ? -31.842 15.730 -20.469 1.00 45.84 279 PRO A N 1
ATOM 2143 C CA . PRO A 1 279 ? -32.500 16.553 -21.466 1.00 45.84 279 PRO A CA 1
ATOM 2144 C C . PRO A 1 279 ? -33.036 15.622 -22.555 1.00 45.84 279 PRO A C 1
ATOM 2146 O O . PRO A 1 279 ? -32.374 15.385 -23.563 1.00 45.84 279 PRO A O 1
ATOM 2149 N N . GLY A 1 280 ? -34.224 15.052 -22.341 1.00 43.22 280 GLY A N 1
ATOM 2150 C CA . GLY A 1 280 ? -34.698 14.006 -23.247 1.00 43.22 280 GLY A CA 1
ATOM 2151 C C . GLY A 1 280 ? -36.156 13.581 -23.132 1.00 43.22 280 GLY A C 1
ATOM 2152 O O . GLY A 1 280 ? -36.440 12.403 -23.294 1.00 43.22 280 GLY A O 1
ATOM 2153 N N . SER A 1 281 ? -37.104 14.491 -22.881 1.00 39.53 281 SER A N 1
ATOM 2154 C CA . SER A 1 281 ? -38.523 14.186 -23.143 1.00 39.53 281 SER A CA 1
ATOM 2155 C C . SER A 1 281 ? -39.350 15.440 -23.440 1.00 39.53 281 SER A C 1
ATOM 2157 O O . SER A 1 281 ? -40.262 15.801 -22.697 1.00 39.53 281 SER A O 1
ATOM 2159 N N . SER A 1 282 ? -39.070 16.093 -24.568 1.00 40.56 282 SER A N 1
ATOM 2160 C CA . SER A 1 282 ? -40.033 16.967 -25.245 1.00 40.56 282 SER A CA 1
ATOM 2161 C C . SER A 1 282 ? -40.816 16.158 -26.287 1.00 40.56 282 SER A C 1
ATOM 2163 O O . SER A 1 282 ? -40.559 16.226 -27.485 1.00 40.56 282 SER A O 1
ATOM 2165 N N . VAL A 1 283 ? -41.812 15.387 -25.839 1.00 42.88 283 VAL A N 1
ATOM 2166 C CA . VAL A 1 283 ? -42.864 14.905 -26.747 1.00 42.88 283 VAL A CA 1
ATOM 2167 C C . VAL A 1 283 ? -43.857 16.047 -26.930 1.00 42.88 283 VAL A C 1
ATOM 2169 O O . VAL A 1 283 ? -44.731 16.278 -26.095 1.00 42.88 283 VAL A O 1
ATOM 2172 N N . GLY A 1 284 ? -43.692 16.791 -28.021 1.00 39.91 284 GLY A N 1
ATOM 2173 C CA . GLY A 1 284 ? -44.671 17.767 -28.477 1.00 39.91 284 GLY A CA 1
ATOM 2174 C C . GLY A 1 284 ? -45.982 17.074 -28.846 1.00 39.91 284 GLY A C 1
ATOM 2175 O O . GLY A 1 284 ? -46.043 16.306 -29.801 1.00 39.91 284 GLY A O 1
ATOM 2176 N N . ARG A 1 285 ? -47.047 17.368 -28.096 1.00 43.31 285 ARG A N 1
ATOM 2177 C CA . ARG A 1 285 ? -48.430 17.241 -28.566 1.00 43.31 285 ARG A CA 1
ATOM 2178 C C . ARG A 1 285 ? -48.995 18.644 -28.730 1.00 43.31 285 ARG A C 1
ATOM 2180 O O . ARG A 1 285 ? -49.357 19.277 -27.742 1.00 43.31 285 ARG A O 1
ATOM 2187 N N . HIS A 1 286 ? -49.090 19.104 -29.970 1.00 38.06 286 HIS A N 1
ATOM 2188 C CA . HIS A 1 286 ? -50.002 20.172 -30.365 1.00 38.06 286 HIS A CA 1
ATOM 2189 C C . HIS A 1 286 ? -50.773 19.709 -31.605 1.00 38.06 286 HIS A C 1
ATOM 2191 O O . HIS A 1 286 ? -50.204 19.528 -32.675 1.00 38.06 286 HIS A O 1
ATOM 2197 N N . LEU A 1 287 ? -52.063 19.476 -31.387 1.00 37.69 287 LEU A N 1
ATOM 2198 C CA . LEU A 1 287 ? -53.168 19.547 -32.342 1.00 37.69 287 LEU A CA 1
ATOM 2199 C C . LEU A 1 287 ? -54.197 20.457 -31.650 1.00 37.69 287 LEU A C 1
ATOM 2201 O O . LEU A 1 287 ? -54.293 20.422 -30.415 1.00 37.69 287 LEU A O 1
ATOM 2205 N N . PRO A 1 288 ? -54.876 21.324 -32.402 1.00 48.91 288 PRO A N 1
ATOM 2206 C CA . PRO A 1 288 ? -56.010 20.870 -33.206 1.00 48.91 288 PRO A CA 1
ATOM 2207 C C . PRO A 1 288 ? -55.892 21.156 -34.704 1.00 48.91 288 PRO A C 1
ATOM 2209 O O . PRO A 1 288 ? -55.134 22.072 -35.089 1.00 48.91 288 PRO A O 1
#

Foldseek 3Di:
DCPCLVVQVVVQVVCVVVVRHDPWDWDDDPQFIATSPDPDC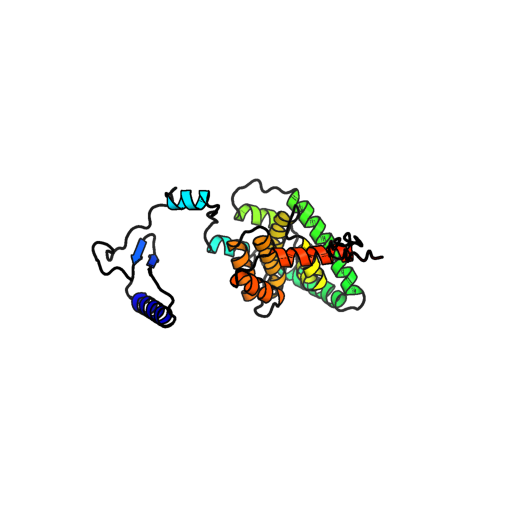VVGPPVGHGNDDPDPDVVVVVCVVVVNDPDPDLVLLLVLLAADDPPLQPLLVVLLVVLCVPQVVLCPDPCSVVVLLVVLVVLLVVQLVVLLVPDPPDPDPVSNLVVSLVVDDSNSLSSNLNNLVPPVSLLVLLLLLDDSSLVSSLSVLSSSSNSCHDPSLLSNLSSLLSNLSSCLSVVNLSSNQSSLVSSCVSPVVSPSSVVSNVCSVVVHRCVVVNVVSVVVVCVVVVNPDPPDDDPDDPPDDDDD

pLDDT: mean 85.8, std 15.35, range [37.69, 98.44]

Mean predicted aligned error: 11.2 Å

Radius of gyration: 24.72 Å; Cα contacts (8 Å, |Δi|>4): 307; chains: 1; bounding box: 88×45×60 Å